Protein AF-A0A7S4W6K1-F1 (afdb_monomer_lite)

Radius of gyration: 39.24 Å; chains: 1; bounding box: 79×43×135 Å

pLDDT: mean 78.5, std 18.46, range [35.44, 96.75]

Secondary structure (DSSP, 8-state):
-EEEETTT--EEE--HHHHHHS-HHHHHHHHHHHHH---GGGEEEEETTS-B--TT--GGGG-TT-EEEEEETGGG-TTS---GGGG---TTTT--S------------S---S---HHHHHHHHHHHHHHHHHHHHHHHHHHHHHHHHHHHHHHHHHHHHHHHHHHHHHHHHHHHHHHHHHHHHHHHHHHHHHHHHHHHHHHHHHSBPPGGG-BTTB-BGGGGS-HHHHHHHHHHHHHHHHS-------------

Organism: NCBI:txid311494

Sequence (256 aa):
MRICHGLAGYTLEVEDRELEWRKPADVVRLHASSQWRVEADDLIVLASGGGTLGPNCSSEAVGHGRDVFFFVRSDLDPKADVPTDRLALDPGGSASAASSSFQPAGAAEEDDDLPRDPAFEAFRANIAEARGRLAEAQPVAALAAQARTRLEVQQLAVQAVLDNLASQRATCSRSLALFFRKYEKVQEKLEQNLSRAETSMAALAAVALRPALQGSERESLADAVPRERILRFTAGVQALGTAPATGCPGAASEPR

Foldseek 3Di:
DWEAAQVLLDIDDDDCVVLVPAPPLVVNLVCCCPPLVAHSVQKFKFALLLDTDDRPDHQCSNDPVVYMYIYGNLCVPPPHDRPVVSSDDDPPPPDPPDPPPPDPDDDDPDDDPDPDDVVVVVVVVVVVVVVVVCVVVVVVVVVVVVVVSSVVSNVSSVSSNVSNVVVVVVVVVVVVVVVVVVVVVVVVVVVVVVVVVVVVLVVQQPAFDDPVPDDPQHGTSNSVDPVVVVVVVVVVVVVVVPDPPPDDPDDDDDDD

Structure (mmCIF, N/CA/C/O backbone):
data_AF-A0A7S4W6K1-F1
#
_entry.id   AF-A0A7S4W6K1-F1
#
loop_
_atom_site.group_PDB
_atom_site.id
_atom_site.type_symbol
_atom_site.label_atom_id
_atom_site.label_alt_id
_atom_site.label_comp_id
_atom_site.label_asym_id
_atom_site.label_entity_id
_atom_site.label_seq_id
_atom_site.pdbx_PDB_ins_code
_atom_site.Cartn_x
_atom_site.Cartn_y
_atom_site.Cartn_z
_atom_site.occupancy
_atom_site.B_iso_or_equiv
_atom_site.auth_seq_id
_atom_site.auth_comp_id
_atom_site.auth_asym_id
_atom_site.auth_atom_id
_atom_site.pdbx_PDB_model_num
ATOM 1 N N . MET A 1 1 ? -7.718 3.546 -17.303 1.00 90.94 1 MET A N 1
ATOM 2 C CA . MET A 1 1 ? -7.055 3.257 -15.992 1.00 90.94 1 MET A CA 1
ATOM 3 C C . MET A 1 1 ? -5.643 2.753 -16.253 1.00 90.94 1 MET A C 1
ATOM 5 O O . MET A 1 1 ? -5.448 2.116 -17.277 1.00 90.94 1 MET A O 1
ATOM 9 N N . ARG A 1 2 ? -4.669 3.001 -15.371 1.00 93.38 2 ARG A N 1
ATOM 10 C CA . ARG A 1 2 ? -3.303 2.473 -15.518 1.00 93.38 2 ARG A CA 1
ATOM 11 C C . ARG A 1 2 ? -3.010 1.454 -14.418 1.00 93.38 2 ARG A C 1
ATOM 13 O O . ARG A 1 2 ? -3.145 1.764 -13.238 1.00 93.38 2 ARG A O 1
ATOM 20 N N . ILE A 1 3 ? -2.643 0.237 -14.809 1.00 94.25 3 ILE A N 1
ATOM 21 C CA . ILE A 1 3 ? -2.211 -0.826 -13.898 1.00 94.25 3 ILE A CA 1
ATOM 22 C C . ILE A 1 3 ? -0.691 -0.774 -13.807 1.00 94.25 3 ILE A C 1
ATOM 24 O O . ILE A 1 3 ? -0.003 -0.831 -14.820 1.00 94.25 3 ILE A O 1
ATOM 28 N N . CYS A 1 4 ? -0.177 -0.686 -12.591 1.00 93.62 4 CYS A N 1
ATOM 29 C CA . CYS A 1 4 ? 1.232 -0.537 -12.284 1.00 93.62 4 CYS A CA 1
ATOM 30 C C . CYS A 1 4 ? 1.700 -1.724 -11.438 1.00 93.62 4 CYS A C 1
ATOM 32 O O . CYS A 1 4 ? 1.155 -1.985 -10.363 1.00 93.62 4 CYS A O 1
ATOM 34 N N . HIS A 1 5 ? 2.752 -2.410 -11.873 1.00 93.25 5 HIS A N 1
ATOM 35 C CA . HIS A 1 5 ? 3.448 -3.373 -11.033 1.00 93.25 5 HIS A CA 1
ATOM 36 C C . HIS A 1 5 ? 4.281 -2.608 -10.000 1.00 93.25 5 HIS A C 1
ATOM 38 O O . HIS A 1 5 ? 5.295 -2.000 -10.338 1.00 93.25 5 HIS A O 1
ATOM 44 N N . GLY A 1 6 ? 3.889 -2.666 -8.727 1.00 90.75 6 GLY A N 1
ATOM 45 C CA . GLY A 1 6 ? 4.455 -1.821 -7.673 1.00 90.75 6 GLY A CA 1
ATOM 46 C C . GLY A 1 6 ? 5.948 -2.043 -7.415 1.00 90.75 6 GLY A C 1
ATOM 47 O O . GLY A 1 6 ? 6.668 -1.086 -7.153 1.00 90.75 6 GLY A O 1
ATOM 48 N N . LEU A 1 7 ? 6.427 -3.288 -7.543 1.00 89.62 7 LEU A N 1
ATOM 49 C CA . LEU A 1 7 ? 7.853 -3.620 -7.405 1.00 89.62 7 LEU A CA 1
ATOM 50 C C . LEU A 1 7 ? 8.658 -3.439 -8.695 1.00 89.62 7 LEU A C 1
ATOM 52 O O . LEU A 1 7 ? 9.741 -2.877 -8.654 1.00 89.62 7 LEU A O 1
ATOM 56 N N . ALA A 1 8 ? 8.161 -3.899 -9.843 1.00 88.19 8 ALA A N 1
ATOM 57 C CA . ALA A 1 8 ? 8.922 -3.876 -11.092 1.00 88.19 8 ALA A CA 1
ATOM 58 C C . ALA A 1 8 ? 8.875 -2.521 -11.827 1.00 88.19 8 ALA A C 1
ATOM 60 O O . ALA A 1 8 ? 9.711 -2.250 -12.688 1.00 88.19 8 ALA A O 1
ATOM 61 N N . GLY A 1 9 ? 7.885 -1.679 -11.514 1.00 89.31 9 GLY A N 1
ATOM 62 C CA . GLY A 1 9 ? 7.657 -0.393 -12.174 1.00 89.31 9 GLY A CA 1
ATOM 63 C C . GLY A 1 9 ? 7.045 -0.500 -13.574 1.00 89.31 9 GLY A C 1
ATOM 64 O O . GLY A 1 9 ? 7.019 0.491 -14.299 1.00 89.31 9 GLY A O 1
ATOM 65 N N . TYR A 1 10 ? 6.570 -1.681 -13.981 1.00 90.31 10 TYR A N 1
ATOM 66 C CA . TYR A 1 10 ? 5.876 -1.858 -15.258 1.00 90.31 10 TYR A CA 1
ATOM 67 C C . TYR A 1 10 ? 4.483 -1.255 -15.236 1.00 90.31 10 TYR A C 1
ATOM 69 O O . TYR A 1 10 ? 3.811 -1.273 -14.206 1.00 90.31 10 TYR A O 1
ATOM 77 N N . THR A 1 11 ? 4.039 -0.782 -16.394 1.00 92.19 11 THR A N 1
ATOM 78 C CA . THR A 1 11 ? 2.721 -0.185 -16.568 1.00 92.19 11 THR A CA 1
ATOM 79 C C . THR A 1 11 ? 1.972 -0.842 -17.712 1.00 92.19 11 THR A C 1
ATOM 81 O O . THR A 1 11 ? 2.554 -1.229 -18.723 1.00 92.19 11 THR A O 1
ATOM 84 N N . LEU A 1 12 ? 0.660 -0.931 -17.544 1.00 92.88 12 LEU A N 1
ATOM 85 C CA . LEU A 1 12 ? -0.289 -1.328 -18.567 1.00 92.88 12 LEU A CA 1
ATOM 86 C C . LEU A 1 12 ? -1.432 -0.320 -18.581 1.00 92.88 12 LEU A C 1
ATOM 88 O O . LEU A 1 12 ? -2.065 -0.064 -17.553 1.00 92.88 12 LEU A O 1
ATOM 92 N N . GLU A 1 13 ? -1.707 0.242 -19.750 1.00 92.44 13 GLU A N 1
ATOM 93 C CA . GLU A 1 13 ? -2.883 1.078 -19.952 1.00 92.44 13 GLU A CA 1
ATOM 94 C C . GLU A 1 13 ? -4.092 0.201 -20.260 1.00 92.44 13 GLU A C 1
ATOM 96 O O . GLU A 1 13 ? -4.056 -0.661 -21.133 1.00 92.44 13 GLU A O 1
ATOM 101 N N . VAL A 1 14 ? -5.164 0.424 -19.508 1.00 90.94 14 VAL A N 1
ATOM 102 C CA . VAL A 1 14 ? -6.439 -0.264 -19.664 1.00 90.94 14 VAL A CA 1
ATOM 103 C C . VAL A 1 14 ? -7.474 0.730 -20.155 1.00 90.94 14 VAL A C 1
ATOM 105 O O . VAL A 1 14 ? -7.690 1.778 -19.528 1.00 90.94 14 VAL A O 1
ATOM 108 N N . GLU A 1 15 ? -8.140 0.370 -21.247 1.00 88.19 15 GLU A N 1
ATOM 109 C CA . GLU A 1 15 ? -9.228 1.150 -21.821 1.00 88.19 15 GLU A CA 1
ATOM 110 C C . GLU A 1 15 ? -10.412 1.262 -20.856 1.00 88.19 15 GLU A C 1
ATOM 112 O O . GLU A 1 15 ? -10.816 0.300 -20.201 1.00 88.19 15 GLU A O 1
ATOM 117 N N . ASP A 1 16 ? -11.032 2.442 -20.814 1.00 84.19 16 ASP A N 1
ATOM 118 C CA . ASP A 1 16 ? -12.163 2.700 -19.918 1.00 84.19 16 ASP A CA 1
ATOM 119 C C . ASP A 1 16 ? -13.383 1.812 -20.228 1.00 84.19 16 ASP A C 1
ATOM 121 O O . ASP A 1 16 ? -14.166 1.516 -19.328 1.00 84.19 16 ASP A O 1
ATOM 125 N N . ARG A 1 17 ? -13.498 1.299 -21.461 1.00 86.31 17 ARG A N 1
ATOM 126 C CA . ARG A 1 17 ? -14.543 0.345 -21.866 1.00 86.31 17 ARG A CA 1
ATOM 127 C C . ARG A 1 17 ? -14.516 -0.941 -21.047 1.00 86.31 17 ARG A C 1
ATOM 129 O O . ARG A 1 17 ? -15.568 -1.497 -20.752 1.00 86.31 17 ARG A O 1
ATOM 136 N N . GLU A 1 18 ? -13.339 -1.420 -20.644 1.00 84.75 18 GLU A N 1
ATOM 137 C CA . GLU A 1 18 ? -13.250 -2.621 -19.804 1.00 84.75 18 GLU A CA 1
ATOM 138 C C . GLU A 1 18 ? -13.846 -2.384 -18.409 1.00 84.75 18 GLU A C 1
ATOM 140 O O . GLU A 1 18 ? -14.397 -3.304 -17.804 1.00 84.75 18 GLU A O 1
ATOM 145 N N . LEU A 1 19 ? -13.791 -1.141 -17.920 1.00 83.38 19 LEU A N 1
ATOM 146 C CA . LEU A 1 19 ? -14.280 -0.734 -16.599 1.00 83.38 19 LEU A CA 1
ATOM 147 C C . LEU A 1 19 ? -15.790 -0.481 -16.560 1.00 83.38 19 LEU A C 1
ATOM 149 O O . LEU A 1 19 ? -16.356 -0.347 -15.476 1.00 83.38 19 LEU A O 1
ATOM 153 N N . GLU A 1 20 ? -16.446 -0.405 -17.718 1.00 84.81 20 GLU A N 1
ATOM 154 C CA . GLU A 1 20 ? -17.907 -0.300 -17.809 1.00 84.81 20 GLU A CA 1
ATOM 155 C C . GLU A 1 20 ? -18.587 -1.625 -17.441 1.00 84.81 20 GLU A C 1
ATOM 157 O O . GLU A 1 20 ? -19.668 -1.632 -16.853 1.00 84.81 20 GLU A O 1
ATOM 162 N N . TRP A 1 21 ? -17.938 -2.753 -17.751 1.00 84.69 21 TRP A N 1
ATOM 163 C CA . TRP A 1 21 ? -18.518 -4.096 -17.621 1.00 84.69 21 TRP A CA 1
ATOM 164 C C . TRP A 1 21 ? -17.806 -4.971 -16.584 1.00 84.69 21 TRP A C 1
ATOM 166 O O . TRP A 1 21 ? -18.283 -6.064 -16.271 1.00 84.69 21 TRP A O 1
ATOM 176 N N . ARG A 1 22 ? -16.667 -4.521 -16.042 1.00 87.38 22 ARG A N 1
ATOM 177 C CA . ARG A 1 22 ? -15.886 -5.236 -15.022 1.00 87.38 22 ARG A CA 1
ATOM 178 C C . ARG A 1 22 ? -15.432 -4.296 -13.915 1.00 87.38 22 ARG A C 1
ATOM 180 O O . ARG A 1 22 ? -15.157 -3.123 -14.142 1.00 87.38 22 ARG A O 1
ATOM 187 N N . LYS A 1 23 ? -15.303 -4.834 -12.701 1.00 90.06 23 LYS A N 1
ATOM 188 C CA . LYS A 1 23 ? -14.777 -4.069 -11.567 1.00 90.06 23 LYS A CA 1
ATOM 189 C C . LYS A 1 23 ? -13.260 -3.881 -11.701 1.00 90.06 23 LYS A C 1
ATOM 191 O O . LYS A 1 23 ? -12.585 -4.797 -12.177 1.00 90.06 23 LYS A O 1
ATOM 196 N N . PRO A 1 24 ? -12.693 -2.770 -11.195 1.00 89.25 24 PRO A N 1
ATOM 197 C CA . PRO A 1 24 ? -11.256 -2.504 -11.283 1.00 89.25 24 PRO A CA 1
ATOM 198 C C . PRO A 1 24 ? -10.376 -3.635 -10.734 1.00 89.25 24 PRO A C 1
ATOM 200 O O . PRO A 1 24 ? -9.391 -4.010 -11.362 1.00 89.25 24 PRO A O 1
ATOM 203 N N . ALA A 1 25 ? -10.746 -4.223 -9.590 1.00 90.38 25 ALA A N 1
ATOM 204 C CA . ALA A 1 25 ? -9.981 -5.315 -8.984 1.00 90.38 25 ALA A CA 1
ATOM 205 C C . ALA A 1 25 ? -9.943 -6.578 -9.867 1.00 90.38 25 ALA A C 1
ATOM 207 O O . ALA A 1 25 ? -8.910 -7.242 -9.945 1.00 90.38 25 ALA A O 1
ATOM 208 N N . ASP A 1 26 ? -11.037 -6.892 -10.563 1.00 90.75 26 ASP A N 1
ATOM 209 C CA . ASP A 1 26 ? -11.116 -8.064 -11.443 1.00 90.75 26 ASP A CA 1
ATOM 210 C C . ASP A 1 26 ? -10.301 -7.854 -12.721 1.00 90.75 26 ASP A C 1
ATOM 212 O O . ASP A 1 26 ? -9.631 -8.769 -13.196 1.00 90.75 26 ASP A O 1
ATOM 216 N N . VAL A 1 27 ? -10.314 -6.628 -13.247 1.00 91.94 27 VAL A N 1
ATOM 217 C CA . VAL A 1 27 ? -9.491 -6.221 -14.391 1.00 91.94 27 VAL A CA 1
ATOM 218 C C . VAL A 1 27 ? -8.005 -6.325 -14.047 1.00 91.94 27 VAL A C 1
ATOM 220 O O . VAL A 1 27 ? -7.235 -6.900 -14.812 1.00 91.94 27 VAL A O 1
ATOM 223 N N . VAL A 1 28 ? -7.604 -5.862 -12.860 1.00 92.31 28 VAL A N 1
ATOM 224 C CA . VAL A 1 28 ? -6.216 -5.985 -12.385 1.00 92.31 28 VAL A CA 1
ATOM 225 C C . VAL A 1 28 ? -5.800 -7.447 -12.258 1.00 92.31 28 VAL A C 1
ATOM 227 O O . VAL A 1 28 ? -4.734 -7.812 -12.738 1.00 92.31 28 VAL A O 1
ATOM 230 N N . ARG A 1 29 ? -6.645 -8.308 -11.679 1.00 91.75 29 ARG A N 1
ATOM 231 C CA . ARG A 1 29 ? -6.368 -9.751 -11.563 1.00 91.75 29 ARG A CA 1
ATOM 232 C C . ARG A 1 29 ? -6.251 -10.437 -12.924 1.00 91.75 29 ARG A C 1
ATOM 234 O O . ARG A 1 29 ? -5.367 -11.271 -13.115 1.00 91.75 29 ARG A O 1
ATOM 241 N N . LEU A 1 30 ? -7.118 -10.089 -13.874 1.00 91.50 30 LEU A N 1
ATOM 242 C CA . LEU A 1 30 ? -7.072 -10.628 -15.233 1.00 91.50 30 LEU A CA 1
ATOM 243 C C . LEU A 1 30 ? -5.758 -10.265 -15.931 1.00 91.50 30 LEU A C 1
ATOM 245 O O . LEU A 1 30 ? -5.075 -11.137 -16.468 1.00 91.50 30 LEU A O 1
ATOM 249 N N . HIS A 1 31 ? -5.387 -8.986 -15.915 1.00 91.00 31 HIS A N 1
ATOM 250 C CA . HIS A 1 31 ? -4.156 -8.531 -16.560 1.00 91.00 31 HIS A CA 1
ATOM 251 C C . HIS A 1 31 ? -2.916 -9.045 -15.824 1.00 91.00 31 HIS A C 1
ATOM 253 O O . HIS A 1 31 ? -1.957 -9.460 -16.466 1.00 91.00 31 HIS A O 1
ATOM 259 N N . ALA A 1 32 ? -2.963 -9.150 -14.494 1.00 89.44 32 ALA A N 1
ATOM 260 C CA . ALA A 1 32 ? -1.850 -9.690 -13.723 1.00 89.44 32 ALA A CA 1
ATOM 261 C C . ALA A 1 32 ? -1.593 -11.180 -13.941 1.00 89.44 32 ALA A C 1
ATOM 263 O O . ALA A 1 32 ? -0.441 -11.599 -14.074 1.00 89.44 32 ALA A O 1
ATOM 264 N N . SER A 1 33 ? -2.654 -11.970 -14.053 1.00 89.38 33 SER A N 1
ATOM 265 C CA . SER A 1 33 ? -2.537 -13.389 -14.386 1.00 89.38 33 SER A CA 1
ATOM 266 C C . SER A 1 33 ? -2.121 -13.618 -15.841 1.00 89.38 33 SER A C 1
ATOM 268 O O . SER A 1 33 ? -1.289 -14.482 -16.106 1.00 89.38 33 SER A O 1
ATOM 270 N N . SER A 1 34 ? -2.640 -12.832 -16.789 1.00 88.06 34 SER A N 1
ATOM 271 C CA . SER A 1 34 ? -2.333 -13.010 -18.216 1.00 88.06 34 SER A CA 1
ATOM 272 C C . SER A 1 34 ? -0.947 -12.497 -18.618 1.00 88.06 34 SER A C 1
ATOM 274 O O . SER A 1 34 ? -0.244 -13.190 -19.352 1.00 88.06 34 SER A O 1
ATOM 276 N N . GLN A 1 35 ? -0.535 -11.321 -18.136 1.00 86.31 35 GLN A N 1
ATOM 277 C CA . GLN A 1 35 ? 0.731 -10.693 -18.531 1.00 86.31 35 GLN A CA 1
ATOM 278 C C . GLN A 1 35 ? 1.901 -11.090 -17.634 1.00 86.31 35 GLN A C 1
ATOM 280 O O . GLN A 1 35 ? 2.980 -11.394 -18.137 1.00 86.31 35 GLN A O 1
ATOM 285 N N . TRP A 1 36 ? 1.692 -11.125 -16.315 1.00 84.56 36 TRP A N 1
ATOM 286 C CA . TRP A 1 36 ? 2.762 -11.378 -15.339 1.00 84.56 36 TRP A CA 1
ATOM 287 C C . TRP A 1 36 ? 2.708 -12.779 -14.715 1.00 84.56 36 TRP A C 1
ATOM 289 O O . TRP A 1 36 ? 3.573 -13.118 -13.910 1.00 84.56 36 TRP A O 1
ATOM 299 N N . ARG A 1 37 ? 1.736 -13.621 -15.107 1.00 86.75 37 ARG A N 1
ATOM 300 C CA . ARG A 1 37 ? 1.561 -15.002 -14.608 1.00 86.75 37 ARG A CA 1
ATOM 301 C C . ARG A 1 37 ? 1.481 -15.077 -13.079 1.00 86.75 37 ARG A C 1
ATOM 303 O O . ARG A 1 37 ? 2.009 -16.007 -12.470 1.00 86.75 37 ARG A O 1
ATOM 310 N N . VAL A 1 38 ? 0.837 -14.082 -12.469 1.00 86.00 38 VAL A N 1
ATOM 311 C CA . VAL A 1 38 ? 0.639 -14.004 -11.017 1.00 86.00 38 VAL A CA 1
ATOM 312 C C . VAL A 1 38 ? -0.697 -14.634 -10.628 1.00 86.00 38 VAL A C 1
ATOM 314 O O . VAL A 1 38 ? -1.711 -14.435 -11.301 1.00 86.00 38 VAL A O 1
ATOM 317 N N . GLU A 1 39 ? -0.709 -15.382 -9.527 1.00 87.75 39 GLU A N 1
ATOM 318 C CA . GLU A 1 39 ? -1.930 -15.956 -8.963 1.00 87.75 39 GLU A CA 1
ATOM 319 C C . GLU A 1 39 ? -2.821 -14.872 -8.340 1.00 87.75 39 GLU A C 1
ATOM 321 O O . GLU A 1 39 ? -2.349 -13.968 -7.654 1.00 87.75 39 GLU A O 1
ATOM 326 N N . ALA A 1 40 ? -4.137 -14.959 -8.552 1.00 84.06 40 ALA A N 1
ATOM 327 C CA . ALA A 1 40 ? -5.069 -13.904 -8.147 1.00 84.06 40 ALA A CA 1
ATOM 328 C C . ALA A 1 40 ? -5.142 -13.681 -6.621 1.00 84.06 40 ALA A C 1
ATOM 330 O O . ALA A 1 40 ? -5.400 -12.556 -6.182 1.00 84.06 40 ALA A O 1
ATOM 331 N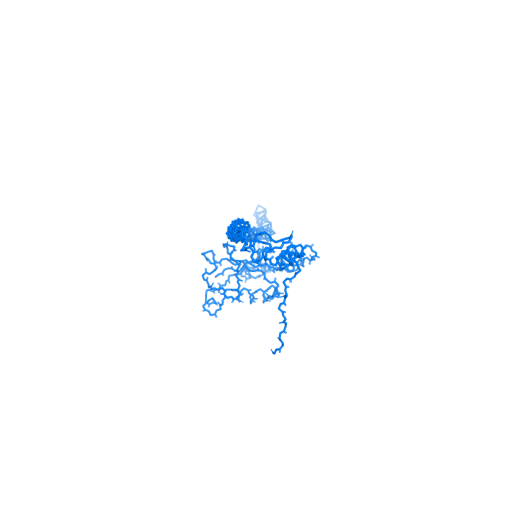 N . ASP A 1 41 ? -4.914 -14.732 -5.829 1.00 86.31 41 ASP A N 1
ATOM 332 C CA . ASP A 1 41 ? -4.984 -14.702 -4.359 1.00 86.31 41 ASP A CA 1
ATOM 333 C C . ASP A 1 41 ? -3.720 -14.129 -3.705 1.00 86.31 41 ASP A C 1
ATOM 335 O O . ASP A 1 41 ? -3.737 -13.704 -2.541 1.00 86.31 41 ASP A O 1
ATOM 339 N N . ASP A 1 42 ? -2.637 -14.062 -4.476 1.00 89.31 42 ASP A N 1
ATOM 340 C CA . ASP A 1 42 ? -1.345 -13.543 -4.048 1.00 89.31 42 ASP A CA 1
ATOM 341 C C . ASP A 1 42 ? -1.206 -12.034 -4.311 1.00 89.31 42 ASP A C 1
ATOM 343 O O . ASP A 1 42 ? -0.169 -11.431 -4.060 1.00 89.31 42 ASP A O 1
ATOM 347 N N . LEU A 1 43 ? -2.264 -11.378 -4.797 1.00 92.19 43 LEU A N 1
ATOM 348 C CA . LEU A 1 43 ? -2.237 -9.962 -5.152 1.00 92.19 43 LEU A CA 1
ATOM 349 C C . LEU A 1 43 ? -2.692 -9.059 -4.002 1.00 92.19 43 LEU A C 1
ATOM 351 O O . LEU A 1 43 ? -3.759 -9.226 -3.407 1.00 92.19 43 LEU A O 1
ATOM 355 N N . ILE A 1 44 ? -1.908 -8.016 -3.756 1.00 93.00 44 ILE A N 1
ATOM 356 C CA . ILE A 1 44 ? -2.288 -6.840 -2.976 1.00 93.00 44 ILE A CA 1
ATOM 357 C C . ILE A 1 44 ? -2.507 -5.705 -3.965 1.00 93.00 44 ILE A C 1
ATOM 359 O O . ILE A 1 44 ? -1.599 -5.371 -4.718 1.00 93.00 44 ILE A O 1
ATOM 363 N N . VAL A 1 45 ? -3.694 -5.101 -3.963 1.00 94.81 45 VAL A N 1
ATOM 364 C CA . VAL A 1 45 ? -4.059 -4.055 -4.927 1.00 94.81 45 VAL A CA 1
ATOM 365 C C . VAL A 1 45 ? -4.398 -2.760 -4.196 1.00 94.81 45 VAL A C 1
ATOM 367 O O . VAL A 1 45 ? -5.283 -2.735 -3.336 1.00 94.81 45 VAL A O 1
ATOM 370 N N . LEU A 1 46 ? -3.701 -1.683 -4.552 1.00 94.50 46 LEU A N 1
ATOM 371 C CA . LEU A 1 46 ? -3.839 -0.349 -3.980 1.00 94.50 46 LEU A CA 1
ATOM 372 C C . LEU A 1 46 ? -4.183 0.672 -5.070 1.00 94.50 46 LEU A C 1
ATOM 374 O O . LEU A 1 46 ? -3.583 0.680 -6.139 1.00 94.50 46 LEU A O 1
ATOM 378 N N . ALA A 1 47 ? -5.126 1.563 -4.790 1.00 94.25 47 ALA A N 1
ATOM 379 C CA . ALA A 1 47 ? -5.353 2.767 -5.581 1.00 94.25 47 ALA A CA 1
ATOM 380 C C . ALA A 1 47 ? -4.302 3.838 -5.250 1.00 94.25 47 ALA A C 1
ATOM 382 O O . ALA A 1 47 ? -3.678 3.797 -4.188 1.00 94.25 47 ALA A O 1
ATOM 383 N N . SER A 1 48 ? -4.162 4.845 -6.114 1.00 90.56 48 SER A N 1
ATOM 384 C CA . SER A 1 48 ? -3.190 5.934 -5.946 1.00 90.56 48 SER A CA 1
ATOM 385 C C . SER A 1 48 ? -3.287 6.689 -4.617 1.00 90.56 48 SER A C 1
ATOM 387 O O . SER A 1 48 ? -2.281 7.181 -4.131 1.00 90.56 48 SER A O 1
ATOM 389 N N . GLY A 1 49 ? -4.477 6.769 -4.014 1.00 88.12 49 GLY A N 1
ATOM 390 C CA . GLY A 1 49 ? -4.685 7.376 -2.690 1.00 88.12 49 GLY A CA 1
ATOM 391 C C . GLY A 1 49 ? -4.467 6.420 -1.512 1.00 88.12 49 GLY A C 1
ATOM 392 O O . GLY A 1 49 ? -4.974 6.672 -0.421 1.00 88.12 49 GLY A O 1
ATOM 393 N N . GLY A 1 50 ? -3.837 5.267 -1.742 1.00 89.25 50 GLY A N 1
ATOM 394 C CA . GLY A 1 50 ? -3.623 4.238 -0.727 1.00 89.25 50 GLY A CA 1
ATOM 395 C C . GLY A 1 50 ? -4.882 3.470 -0.326 1.00 89.25 50 GLY A C 1
ATOM 396 O O . GLY A 1 50 ? -4.892 2.783 0.690 1.00 89.25 50 GLY A O 1
ATOM 397 N N . GLY A 1 51 ? -5.971 3.550 -1.091 1.00 90.44 51 GLY A N 1
ATOM 398 C CA . GLY A 1 51 ? -7.158 2.727 -0.854 1.00 90.44 51 GLY A CA 1
ATOM 399 C C . GLY A 1 51 ? -6.921 1.276 -1.274 1.00 90.44 51 GLY A C 1
ATOM 400 O O . GLY A 1 51 ? -6.474 1.033 -2.390 1.00 90.44 51 GLY A O 1
ATOM 401 N N . THR A 1 52 ? -7.234 0.296 -0.424 1.00 91.94 52 THR A N 1
ATOM 402 C CA . THR A 1 52 ? -7.180 -1.120 -0.825 1.00 91.94 52 THR A CA 1
ATOM 403 C C . THR A 1 52 ? -8.370 -1.459 -1.723 1.00 91.94 52 THR A C 1
ATOM 405 O O . THR A 1 52 ? -9.523 -1.261 -1.336 1.00 91.94 52 THR A O 1
ATOM 408 N N . LEU A 1 53 ? -8.103 -2.000 -2.913 1.00 89.19 53 LEU A N 1
ATOM 409 C CA . LEU A 1 53 ? -9.141 -2.403 -3.860 1.00 89.19 53 LEU A CA 1
ATOM 410 C C . LEU A 1 53 ? -9.527 -3.868 -3.631 1.00 89.19 53 LEU A C 1
ATOM 412 O O . LEU A 1 53 ? -8.814 -4.790 -4.017 1.00 89.19 53 LEU A O 1
ATOM 416 N N . GLY A 1 54 ? -10.670 -4.076 -2.978 1.00 86.06 54 GLY A N 1
ATOM 417 C CA . GLY A 1 54 ? -11.266 -5.400 -2.794 1.00 86.06 54 GLY A CA 1
ATOM 418 C C . GLY A 1 54 ? -12.152 -5.841 -3.971 1.00 86.06 54 GLY A C 1
ATOM 419 O O . GLY A 1 54 ? -12.451 -5.043 -4.855 1.00 86.06 54 GLY A O 1
ATOM 420 N N . PRO A 1 55 ? -12.683 -7.077 -3.949 1.00 80.94 55 PRO A N 1
ATOM 421 C CA . PRO A 1 55 ? -13.530 -7.634 -5.020 1.00 80.94 55 PRO A CA 1
ATOM 422 C C . PRO A 1 55 ? -14.868 -6.894 -5.227 1.00 80.94 55 PRO A C 1
ATOM 424 O O . PRO A 1 55 ? -15.599 -7.146 -6.183 1.00 80.94 55 PRO A O 1
ATOM 427 N N . ASN A 1 56 ? -15.214 -5.976 -4.323 1.00 82.56 56 ASN A N 1
ATOM 428 C CA . ASN A 1 56 ? -16.446 -5.192 -4.361 1.00 82.56 56 ASN A CA 1
ATOM 429 C C . ASN A 1 56 ? -16.204 -3.685 -4.507 1.00 82.56 56 ASN A C 1
ATOM 431 O O . ASN A 1 56 ? -17.112 -2.904 -4.240 1.00 82.56 56 ASN A O 1
ATOM 435 N N . CYS A 1 57 ? -15.004 -3.262 -4.916 1.00 82.62 57 CYS A N 1
ATOM 436 C CA . CYS A 1 57 ? -14.744 -1.850 -5.170 1.00 82.62 57 CYS A CA 1
ATOM 437 C C . CYS A 1 57 ? -15.487 -1.358 -6.425 1.00 82.62 57 CYS A C 1
ATOM 439 O O . CYS A 1 57 ? -15.555 -2.051 -7.443 1.00 82.62 57 CYS A O 1
ATOM 441 N N . SER A 1 58 ? -16.059 -0.157 -6.340 1.00 82.50 58 SER A N 1
ATOM 442 C CA . SER A 1 58 ? -16.589 0.563 -7.499 1.00 82.50 58 SER A CA 1
ATOM 443 C C . SER A 1 58 ? -15.454 1.252 -8.260 1.00 82.50 58 SER A C 1
ATOM 445 O O . SER A 1 58 ? -14.369 1.474 -7.719 1.00 82.50 58 SER A O 1
ATOM 447 N N . SER A 1 59 ? -15.710 1.649 -9.505 1.00 79.69 59 SER A N 1
ATOM 448 C CA . SER A 1 59 ? -14.743 2.390 -10.329 1.00 79.69 59 SER A CA 1
ATOM 449 C C . SER A 1 59 ? -14.344 3.745 -9.726 1.00 79.69 59 SER A C 1
ATOM 451 O O . SER A 1 59 ? -13.246 4.231 -9.975 1.00 79.69 59 SER A O 1
ATOM 453 N N . GLU A 1 60 ? -15.183 4.325 -8.864 1.00 80.88 60 GLU A N 1
ATOM 454 C CA . GLU A 1 60 ? -14.872 5.552 -8.118 1.00 80.88 60 GLU A CA 1
ATOM 455 C C . GLU A 1 60 ? -13.762 5.348 -7.074 1.00 80.88 60 GLU A C 1
ATOM 457 O O . GLU A 1 60 ? -13.012 6.278 -6.780 1.00 80.88 60 GLU A O 1
ATOM 462 N N . ALA A 1 61 ? -13.598 4.124 -6.554 1.00 80.69 61 ALA A N 1
ATOM 463 C CA . ALA A 1 61 ? -12.586 3.805 -5.545 1.00 80.69 61 ALA A CA 1
ATOM 464 C C . ALA A 1 61 ? -11.144 3.909 -6.073 1.00 80.69 61 ALA A C 1
ATOM 466 O O . ALA A 1 61 ? -10.203 3.966 -5.284 1.00 80.69 61 ALA A O 1
ATOM 467 N N . VAL A 1 62 ? -10.964 3.946 -7.397 1.00 81.31 62 VAL A N 1
ATOM 468 C CA . VAL A 1 62 ? -9.658 4.134 -8.044 1.00 81.31 62 VAL A CA 1
ATOM 469 C C . VAL A 1 62 ? -9.160 5.584 -7.891 1.00 81.31 62 VAL A C 1
ATOM 471 O O . VAL A 1 62 ? -7.962 5.847 -7.959 1.00 81.31 62 VAL A O 1
ATOM 474 N N . GLY A 1 63 ? -10.063 6.530 -7.613 1.00 78.69 63 GLY A N 1
ATOM 475 C CA . GLY A 1 63 ? -9.729 7.939 -7.425 1.00 78.69 63 GLY A CA 1
ATOM 476 C C . GLY A 1 63 ? -9.337 8.666 -8.718 1.00 78.69 63 GLY A C 1
ATOM 477 O O . GLY A 1 63 ? -9.324 8.105 -9.814 1.00 78.69 63 GLY A O 1
ATOM 478 N N . HIS A 1 64 ? -9.019 9.957 -8.589 1.00 74.62 64 HIS A N 1
ATOM 479 C CA . HIS A 1 64 ? -8.732 10.837 -9.729 1.00 74.62 64 HIS A CA 1
ATOM 480 C C . HIS A 1 64 ? -7.445 10.484 -10.482 1.00 74.62 64 HIS A C 1
ATOM 482 O O . HIS A 1 64 ? -7.367 10.733 -11.681 1.00 74.62 64 HIS A O 1
ATOM 488 N N . GLY A 1 65 ? -6.463 9.884 -9.799 1.00 74.19 65 GLY A N 1
ATOM 489 C CA . GLY A 1 65 ? -5.201 9.474 -10.416 1.00 74.19 65 GLY A CA 1
ATOM 490 C C . GLY A 1 65 ? -5.352 8.302 -11.383 1.00 74.19 65 GLY A C 1
ATOM 491 O O . GLY A 1 65 ? -4.509 8.133 -12.252 1.00 74.19 65 GLY A O 1
ATOM 492 N N . ARG A 1 66 ? -6.425 7.503 -11.257 1.00 87.12 66 ARG A N 1
ATOM 493 C CA . ARG A 1 66 ? -6.696 6.305 -12.075 1.00 87.12 66 ARG A CA 1
ATOM 494 C C . ARG A 1 66 ? -5.538 5.295 -12.156 1.00 87.12 66 ARG A C 1
ATOM 496 O O . ARG A 1 66 ? -5.579 4.399 -13.004 1.00 87.12 66 ARG A O 1
ATOM 503 N N . ASP A 1 67 ? -4.563 5.418 -11.261 1.00 93.19 67 ASP A N 1
ATOM 504 C CA . ASP A 1 67 ? -3.436 4.512 -11.106 1.00 93.19 67 ASP A CA 1
ATOM 505 C C . ASP A 1 67 ? -3.776 3.453 -10.067 1.00 93.19 67 ASP A C 1
ATOM 507 O O . ASP A 1 67 ? -4.219 3.756 -8.952 1.00 93.19 67 ASP A O 1
ATOM 511 N N . VAL A 1 68 ? -3.539 2.204 -10.443 1.00 94.62 68 VAL A N 1
ATOM 512 C CA . VAL A 1 68 ? -3.695 1.047 -9.575 1.00 94.62 68 VAL A CA 1
ATOM 513 C C . VAL A 1 68 ? -2.369 0.330 -9.478 1.00 94.62 68 VAL A C 1
ATOM 515 O O . VAL A 1 68 ? -1.838 -0.140 -10.476 1.00 94.62 68 VAL A O 1
ATOM 518 N N . PHE A 1 69 ? -1.858 0.203 -8.264 1.00 95.00 69 PHE A N 1
ATOM 519 C CA . PHE A 1 69 ? -0.627 -0.505 -7.965 1.00 95.00 69 PHE A CA 1
ATOM 520 C C . PHE A 1 69 ? -0.962 -1.898 -7.462 1.00 95.00 69 PHE A C 1
ATOM 522 O O . PHE A 1 69 ? -1.734 -2.042 -6.513 1.00 95.00 69 PHE A O 1
ATOM 529 N N . PHE A 1 70 ? -0.375 -2.924 -8.069 1.00 94.88 70 PHE A N 1
ATOM 530 C CA . PHE A 1 70 ? -0.433 -4.272 -7.523 1.00 94.88 70 PHE A CA 1
ATOM 531 C C . PHE A 1 70 ? 0.939 -4.726 -7.030 1.00 94.88 70 PHE A C 1
ATOM 533 O O . PHE A 1 70 ? 1.979 -4.383 -7.596 1.00 94.88 70 PHE A O 1
ATOM 540 N N . PHE A 1 71 ? 0.924 -5.515 -5.967 1.00 94.00 71 PHE A N 1
ATOM 541 C CA . PHE A 1 71 ? 2.091 -6.147 -5.375 1.00 94.00 71 PHE A CA 1
ATOM 542 C C . PHE A 1 71 ? 1.794 -7.628 -5.221 1.00 94.00 71 PHE A C 1
ATOM 544 O O . PHE A 1 71 ? 0.685 -8.006 -4.841 1.00 94.00 71 PHE A O 1
ATOM 551 N N . VAL A 1 72 ? 2.787 -8.453 -5.514 1.00 91.62 72 VAL A N 1
ATOM 552 C CA . VAL A 1 72 ? 2.718 -9.893 -5.303 1.00 91.62 72 VAL A CA 1
ATOM 553 C C . VAL A 1 72 ? 3.155 -10.158 -3.867 1.00 91.62 72 VAL A C 1
ATOM 555 O O . VAL A 1 72 ? 4.222 -9.706 -3.455 1.00 91.62 72 VAL A O 1
ATOM 558 N N . ARG A 1 73 ? 2.319 -10.814 -3.067 1.00 90.06 73 ARG A N 1
ATOM 559 C CA . ARG A 1 73 ? 2.586 -11.028 -1.644 1.00 90.06 73 ARG A CA 1
ATOM 560 C C . ARG A 1 73 ? 3.741 -12.009 -1.451 1.00 90.06 73 ARG A C 1
ATOM 562 O O . ARG A 1 73 ? 4.522 -11.772 -0.533 1.00 90.06 73 ARG A O 1
ATOM 569 N N . SER A 1 74 ? 3.921 -13.004 -2.326 1.00 87.75 74 SER A N 1
ATOM 570 C CA . SER A 1 74 ? 5.122 -13.852 -2.315 1.00 87.75 74 SER A CA 1
ATOM 571 C C . SER A 1 74 ? 6.414 -13.047 -2.443 1.00 87.75 74 SER A C 1
ATOM 573 O O . SER A 1 74 ? 7.383 -13.329 -1.748 1.00 87.75 74 SER A O 1
ATOM 575 N N . ASP A 1 75 ? 6.419 -12.010 -3.284 1.00 84.75 75 ASP A N 1
ATOM 576 C CA . ASP A 1 75 ? 7.615 -11.207 -3.574 1.00 84.75 75 ASP A CA 1
ATOM 577 C C . ASP A 1 75 ? 7.949 -10.219 -2.442 1.00 84.75 75 ASP A C 1
ATOM 579 O O . ASP A 1 75 ? 9.026 -9.625 -2.420 1.00 84.75 75 ASP A O 1
ATOM 583 N N . LEU A 1 76 ? 7.020 -10.025 -1.502 1.00 84.19 76 LEU A N 1
ATOM 584 C CA . LEU A 1 76 ? 7.220 -9.223 -0.297 1.00 84.19 76 LEU A CA 1
ATOM 585 C C . LEU A 1 76 ? 7.703 -10.062 0.895 1.00 84.19 76 LEU A C 1
ATOM 587 O O . LEU A 1 76 ? 8.040 -9.484 1.931 1.00 84.19 76 LEU A O 1
ATOM 591 N N . ASP A 1 77 ? 7.717 -11.396 0.789 1.00 83.38 77 ASP A N 1
ATOM 592 C CA . ASP A 1 77 ? 8.232 -12.250 1.855 1.00 83.38 77 ASP A CA 1
ATOM 593 C C . ASP A 1 77 ? 9.768 -12.143 1.896 1.00 83.38 77 ASP A C 1
ATOM 595 O O . ASP A 1 77 ? 10.436 -12.509 0.928 1.00 83.38 77 ASP A O 1
ATOM 599 N N . PRO A 1 78 ? 10.370 -11.686 3.011 1.00 72.06 78 PRO A N 1
ATOM 600 C CA . PRO A 1 78 ? 11.824 -11.575 3.135 1.00 72.06 78 PRO A CA 1
ATOM 601 C C . PRO A 1 78 ? 12.565 -12.918 3.024 1.00 72.06 78 PRO A C 1
ATOM 603 O O . PRO A 1 78 ? 13.792 -12.921 2.952 1.00 72.06 78 PRO A O 1
ATOM 606 N N . LYS A 1 79 ? 11.854 -14.053 3.071 1.00 73.12 79 LYS A N 1
ATOM 607 C CA . LYS A 1 79 ? 12.421 -15.400 2.917 1.00 73.12 79 LYS A CA 1
ATOM 608 C C . LYS A 1 79 ? 12.279 -15.972 1.506 1.00 73.12 79 LYS A C 1
ATOM 610 O O . LYS A 1 79 ? 12.788 -17.066 1.269 1.00 73.12 79 LYS A O 1
ATOM 615 N N . ALA A 1 80 ? 11.569 -15.293 0.610 1.00 66.88 80 ALA A N 1
ATOM 616 C CA . ALA A 1 80 ? 11.384 -15.753 -0.755 1.00 66.88 80 ALA A CA 1
ATOM 617 C C . ALA A 1 80 ? 12.533 -15.270 -1.649 1.00 66.88 80 ALA A C 1
ATOM 619 O O . ALA A 1 80 ? 12.880 -14.088 -1.657 1.00 66.88 80 ALA A O 1
ATOM 620 N N . ASP A 1 81 ? 13.096 -16.183 -2.442 1.00 57.72 81 ASP A N 1
ATOM 621 C CA . ASP A 1 81 ? 13.954 -15.812 -3.564 1.00 57.72 81 ASP A CA 1
ATOM 622 C C . ASP A 1 81 ? 13.066 -15.181 -4.643 1.00 57.72 81 ASP A C 1
ATOM 624 O O . ASP A 1 81 ? 12.290 -15.874 -5.304 1.00 57.72 81 ASP A O 1
ATOM 628 N N . VAL A 1 82 ? 13.137 -13.855 -4.796 1.00 57.69 82 VAL A N 1
ATOM 629 C CA . VAL A 1 82 ? 12.361 -13.123 -5.808 1.00 57.69 82 VAL A CA 1
ATOM 630 C C . VAL A 1 82 ? 12.845 -13.551 -7.198 1.00 57.69 82 VAL A C 1
ATOM 632 O O . VAL A 1 82 ? 14.000 -13.279 -7.540 1.00 57.69 82 VAL A O 1
ATOM 635 N N . PRO A 1 83 ? 12.006 -14.194 -8.032 1.00 57.38 83 PRO A N 1
ATOM 636 C CA . PRO A 1 83 ? 12.429 -14.635 -9.353 1.00 57.38 83 PRO A CA 1
ATOM 637 C C . PRO A 1 83 ? 12.685 -13.417 -10.247 1.00 57.38 83 PRO A C 1
ATOM 639 O O . PRO A 1 83 ? 11.753 -12.722 -10.656 1.00 57.38 83 PRO A O 1
ATOM 642 N N . THR A 1 84 ? 13.948 -13.168 -10.590 1.00 56.25 84 THR A N 1
ATOM 643 C CA . THR A 1 84 ? 14.372 -12.060 -11.464 1.00 56.25 84 THR A CA 1
ATOM 644 C C . THR A 1 84 ? 13.719 -12.112 -12.848 1.00 56.25 84 THR A C 1
ATOM 646 O O . THR A 1 84 ? 13.503 -11.065 -13.456 1.00 56.25 84 THR A O 1
ATOM 649 N N . ASP A 1 85 ? 13.317 -13.300 -13.308 1.00 57.19 85 ASP A N 1
ATOM 650 C CA . ASP A 1 85 ? 12.613 -13.504 -14.580 1.00 57.19 85 ASP A CA 1
ATOM 651 C C . ASP A 1 85 ? 11.227 -12.838 -14.619 1.00 57.19 85 ASP A C 1
ATOM 653 O O . ASP A 1 85 ? 10.777 -12.413 -15.680 1.00 57.19 85 ASP A O 1
ATOM 657 N N . ARG A 1 86 ? 10.548 -12.669 -13.473 1.00 54.66 86 ARG A N 1
ATOM 658 C CA . ARG A 1 86 ? 9.248 -11.965 -13.407 1.00 54.66 86 ARG A CA 1
ATOM 659 C C . ARG A 1 86 ? 9.390 -10.444 -13.523 1.00 54.66 86 ARG A C 1
ATOM 661 O O . ARG A 1 86 ? 8.427 -9.749 -13.840 1.00 54.66 86 ARG A O 1
ATOM 668 N N . LEU A 1 87 ? 10.598 -9.926 -13.294 1.00 54.03 87 LEU A N 1
ATOM 669 C CA . LEU A 1 87 ? 10.934 -8.505 -13.374 1.00 54.03 87 LEU A CA 1
ATOM 670 C C . LEU A 1 87 ? 11.446 -8.098 -14.762 1.00 54.03 87 LEU A C 1
ATOM 672 O O . LEU A 1 87 ? 11.737 -6.918 -14.970 1.00 54.03 87 LEU A O 1
ATOM 676 N N . ALA A 1 88 ? 11.537 -9.024 -15.718 1.00 50.62 88 ALA A N 1
ATOM 677 C CA . ALA A 1 88 ? 11.951 -8.775 -17.093 1.00 50.62 88 ALA A CA 1
ATOM 678 C C . ALA A 1 88 ? 10.763 -8.976 -18.050 1.00 50.62 88 ALA A C 1
ATOM 680 O O . ALA A 1 88 ? 10.505 -10.075 -18.525 1.00 50.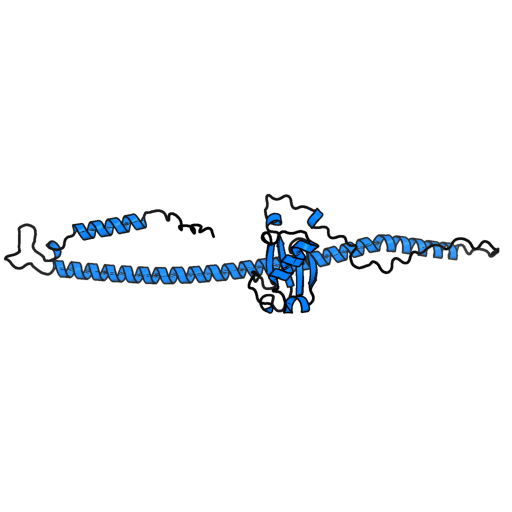62 88 ALA A O 1
ATOM 681 N N . LEU A 1 89 ? 10.024 -7.905 -18.347 1.00 53.09 89 LEU A N 1
ATOM 682 C CA . LEU A 1 89 ? 9.243 -7.852 -19.579 1.00 53.09 89 LEU A CA 1
ATOM 683 C C . LEU A 1 89 ? 10.186 -7.452 -20.708 1.00 53.09 89 LEU A C 1
ATOM 685 O O . LEU A 1 89 ? 10.919 -6.461 -20.588 1.00 53.09 89 LEU A O 1
ATOM 689 N N . ASP A 1 90 ? 10.147 -8.225 -21.790 1.00 46.88 90 ASP A N 1
ATOM 690 C CA . ASP A 1 90 ? 10.917 -7.960 -22.995 1.00 46.88 90 ASP A CA 1
ATOM 691 C C . ASP A 1 90 ? 10.700 -6.510 -23.460 1.00 46.88 90 ASP A C 1
ATOM 693 O O . ASP A 1 90 ? 9.559 -6.081 -23.655 1.00 46.88 90 ASP A O 1
ATOM 697 N N . PRO A 1 91 ? 11.770 -5.741 -23.720 1.00 46.31 91 PRO A N 1
ATOM 698 C CA . PRO A 1 91 ? 11.661 -4.391 -24.273 1.00 46.31 91 PRO A CA 1
ATOM 699 C C . PRO A 1 91 ? 11.107 -4.358 -25.716 1.00 46.31 91 PRO A C 1
ATOM 701 O O . PRO A 1 91 ? 11.021 -3.291 -26.316 1.00 46.31 91 PRO A O 1
ATOM 704 N N . GLY A 1 92 ? 10.727 -5.503 -26.296 1.00 37.66 92 GLY A N 1
ATOM 705 C CA . GLY A 1 92 ? 10.337 -5.643 -27.704 1.00 37.66 92 GLY A CA 1
ATOM 706 C C . GLY A 1 92 ? 8.898 -5.243 -28.054 1.00 37.66 92 GLY A C 1
ATOM 707 O O . GLY A 1 92 ? 8.541 -5.222 -29.230 1.00 37.66 92 GLY A O 1
ATOM 708 N N . GLY A 1 93 ? 8.057 -4.916 -27.075 1.00 39.19 93 GLY A N 1
ATOM 709 C CA . GLY A 1 93 ? 6.621 -4.728 -27.280 1.00 39.19 93 GLY A CA 1
ATOM 710 C C . GLY A 1 93 ? 6.157 -3.291 -27.530 1.00 39.19 93 GLY A C 1
ATOM 711 O O . GLY A 1 93 ? 5.190 -2.913 -26.894 1.00 39.19 93 GLY A O 1
ATOM 712 N N . SER A 1 94 ? 6.837 -2.477 -28.353 1.00 39.59 94 SER A N 1
ATOM 713 C CA . SER A 1 94 ? 6.272 -1.279 -29.041 1.00 39.59 94 SER A CA 1
ATOM 714 C C . SER A 1 94 ? 7.369 -0.382 -29.650 1.00 39.59 94 SER A C 1
ATOM 716 O O . SER A 1 94 ? 7.442 0.816 -29.375 1.00 39.59 94 SER A O 1
ATOM 718 N N . ALA A 1 95 ? 8.234 -0.948 -30.495 1.00 37.22 95 ALA A N 1
ATOM 719 C CA . ALA A 1 95 ? 9.040 -0.181 -31.457 1.00 37.22 95 ALA A CA 1
ATOM 720 C C . ALA A 1 95 ? 9.519 -1.063 -32.627 1.00 37.22 95 ALA A C 1
ATOM 722 O O . ALA A 1 95 ? 10.628 -0.907 -33.126 1.00 37.22 95 ALA A O 1
ATOM 723 N N . SER A 1 96 ? 8.695 -2.011 -33.084 1.00 42.81 96 SER A N 1
ATOM 724 C CA . SER A 1 96 ? 8.946 -2.726 -34.342 1.00 42.81 96 SER A CA 1
ATOM 725 C C . SER A 1 96 ? 8.262 -1.984 -35.490 1.00 42.81 96 SER A C 1
ATOM 727 O O . SER A 1 96 ? 7.223 -2.405 -35.982 1.00 42.81 96 SER A O 1
ATOM 729 N N . ALA A 1 97 ? 8.797 -0.810 -35.838 1.00 41.59 97 ALA A N 1
ATOM 730 C CA . ALA A 1 97 ? 8.497 -0.092 -37.080 1.00 41.59 97 ALA A CA 1
ATOM 731 C C . ALA A 1 97 ? 9.442 1.111 -37.238 1.00 41.59 97 ALA A C 1
ATOM 733 O O . ALA A 1 97 ? 9.003 2.246 -37.111 1.00 41.59 97 ALA A O 1
ATOM 734 N N . ALA A 1 98 ? 10.741 0.862 -37.443 1.00 40.72 98 ALA A 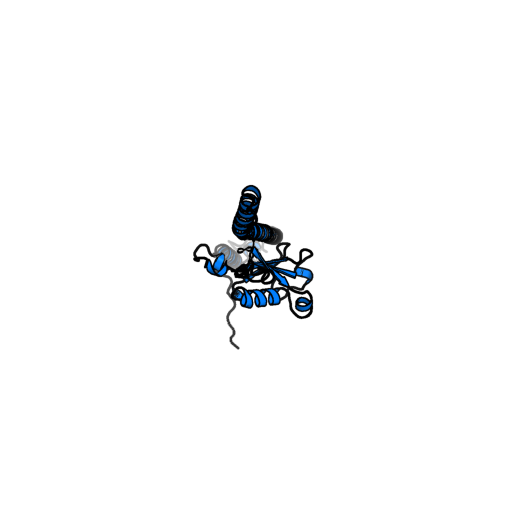N 1
ATOM 735 C CA . ALA A 1 98 ? 11.668 1.737 -38.195 1.00 40.72 98 ALA A CA 1
ATOM 736 C C . ALA A 1 98 ? 13.145 1.324 -38.029 1.00 40.72 98 ALA A C 1
ATOM 738 O O . ALA A 1 98 ? 14.043 2.159 -38.102 1.00 40.72 98 ALA A O 1
ATOM 739 N N . SER A 1 99 ? 13.457 0.036 -37.879 1.00 38.44 99 SER A N 1
ATOM 740 C CA . SER A 1 99 ? 14.791 -0.442 -38.257 1.00 38.44 99 SER A CA 1
ATOM 741 C C . SER A 1 99 ? 14.793 -0.610 -39.772 1.00 38.44 99 SER A C 1
ATOM 743 O O . SER A 1 99 ? 14.675 -1.713 -40.295 1.00 38.44 99 SER A O 1
ATOM 745 N N . SER A 1 100 ? 14.835 0.525 -40.477 1.00 38.41 100 SER A N 1
ATOM 746 C CA . SER A 1 100 ? 15.182 0.586 -41.893 1.00 38.41 100 SER A CA 1
ATOM 747 C C . SER A 1 100 ? 16.495 -0.167 -42.057 1.00 38.41 100 SER A C 1
ATOM 749 O O . SER A 1 100 ? 17.558 0.342 -41.699 1.00 38.41 100 SER A O 1
ATOM 751 N N . SER A 1 101 ? 16.406 -1.388 -42.574 1.00 36.56 101 SER A N 1
ATOM 752 C CA . SER A 1 101 ? 17.529 -2.163 -43.067 1.00 36.56 101 SER A CA 1
ATOM 753 C C . SER A 1 101 ? 18.264 -1.318 -44.101 1.00 36.56 101 SER A C 1
ATOM 755 O O . SER A 1 101 ? 17.859 -1.246 -45.261 1.00 36.56 101 SER A O 1
ATOM 757 N N . PHE A 1 102 ? 19.333 -0.644 -43.687 1.00 41.12 102 PHE A N 1
ATOM 758 C CA . PHE A 1 102 ? 20.282 -0.074 -44.625 1.00 41.12 102 PHE A CA 1
ATOM 759 C C . PHE A 1 102 ? 21.078 -1.250 -45.191 1.00 41.12 102 PHE A C 1
ATOM 761 O O . PHE A 1 102 ? 22.131 -1.619 -44.679 1.00 41.12 102 PHE A O 1
ATOM 768 N N . GLN A 1 103 ? 20.511 -1.900 -46.206 1.00 37.12 103 GLN A N 1
ATOM 769 C CA . GLN A 1 103 ? 21.290 -2.710 -47.126 1.00 37.12 103 GLN A CA 1
ATOM 770 C C . GLN A 1 103 ? 22.198 -1.731 -47.877 1.00 37.12 103 GLN A C 1
ATOM 772 O O . GLN A 1 103 ? 21.673 -0.854 -48.570 1.00 37.12 103 GLN A O 1
ATOM 777 N N . PRO A 1 104 ? 23.535 -1.818 -47.768 1.00 37.62 104 PRO A N 1
ATOM 778 C CA . PRO A 1 104 ? 24.361 -1.224 -48.797 1.00 37.62 104 PRO A CA 1
ATOM 779 C C . PRO A 1 104 ? 24.063 -2.041 -50.055 1.00 37.62 104 PRO A C 1
ATOM 781 O O . PRO A 1 104 ? 24.432 -3.212 -50.144 1.00 37.62 104 PRO A O 1
ATOM 784 N N . ALA A 1 105 ? 23.289 -1.462 -50.973 1.00 38.69 105 ALA A N 1
ATOM 785 C CA . ALA A 1 105 ? 23.072 -2.043 -52.284 1.00 38.69 105 ALA A CA 1
ATOM 786 C C . ALA A 1 105 ? 24.448 -2.340 -52.887 1.00 38.69 105 ALA A C 1
ATOM 788 O O . ALA A 1 105 ? 25.289 -1.447 -53.019 1.00 38.69 105 ALA A O 1
ATOM 789 N N . GLY A 1 106 ? 24.693 -3.617 -53.161 1.00 39.50 106 GLY A N 1
ATOM 790 C CA . GLY A 1 106 ? 25.870 -4.037 -53.890 1.00 39.50 106 GLY A CA 1
ATOM 791 C C . GLY A 1 106 ? 25.870 -3.437 -55.293 1.00 39.50 106 GLY A C 1
ATOM 792 O O . GLY A 1 106 ? 24.820 -3.305 -55.915 1.00 39.50 106 GLY A O 1
ATOM 793 N N . ALA A 1 107 ? 27.086 -3.146 -55.749 1.00 46.47 107 ALA A N 1
ATOM 794 C CA . ALA A 1 107 ? 27.511 -3.087 -57.140 1.00 46.47 107 ALA A CA 1
ATOM 795 C C . ALA A 1 107 ? 26.774 -2.099 -58.063 1.00 46.47 107 ALA A C 1
ATOM 797 O O . ALA A 1 107 ? 25.786 -2.427 -58.713 1.00 46.47 107 ALA A O 1
ATOM 798 N N . ALA A 1 108 ? 27.392 -0.934 -58.239 1.00 39.59 108 ALA A N 1
ATOM 799 C CA . ALA A 1 108 ? 27.639 -0.438 -59.585 1.00 39.59 108 ALA A CA 1
ATOM 800 C C . ALA A 1 108 ? 29.159 -0.503 -59.795 1.00 39.59 108 ALA A C 1
ATOM 802 O O . ALA A 1 108 ? 29.900 0.356 -59.321 1.00 39.59 108 ALA A O 1
ATOM 803 N N . GLU A 1 109 ? 29.627 -1.592 -60.406 1.00 57.06 109 GLU A N 1
ATOM 804 C CA . GLU A 1 109 ? 30.782 -1.472 -61.289 1.00 57.06 109 GLU A CA 1
ATOM 805 C C . GLU A 1 109 ? 30.293 -0.668 -62.492 1.00 57.06 109 GLU A C 1
ATOM 807 O O . GLU A 1 109 ? 29.293 -1.055 -63.089 1.00 57.06 109 GLU A O 1
ATOM 812 N N . GLU A 1 110 ? 30.918 0.482 -62.742 1.00 50.00 110 GLU A N 1
ATOM 813 C CA . GLU A 1 110 ? 31.283 1.021 -64.061 1.00 50.00 110 GLU A CA 1
ATOM 814 C C . GLU A 1 110 ? 31.697 2.499 -63.906 1.00 50.00 110 GLU A C 1
ATOM 816 O O . GLU A 1 110 ? 30.935 3.327 -63.411 1.00 50.00 110 GLU A O 1
ATOM 821 N N . ASP A 1 111 ? 32.949 2.764 -64.296 1.00 51.75 111 ASP A N 1
ATOM 822 C CA . ASP A 1 111 ? 33.583 4.045 -64.635 1.00 51.75 111 ASP A CA 1
ATOM 823 C C . ASP A 1 111 ? 33.375 5.260 -63.712 1.00 51.75 111 ASP A C 1
ATOM 825 O O . ASP A 1 111 ? 32.467 6.067 -63.898 1.00 51.75 111 ASP A O 1
ATOM 829 N N . ASP A 1 112 ? 34.335 5.487 -62.806 1.00 46.31 112 ASP A N 1
ATOM 830 C CA . ASP A 1 112 ? 34.601 6.832 -62.280 1.00 46.31 112 ASP A CA 1
ATOM 831 C C . ASP A 1 112 ? 36.102 7.003 -61.976 1.00 46.31 112 ASP A C 1
ATOM 833 O O . ASP A 1 112 ? 36.551 6.940 -60.831 1.00 46.31 112 ASP A O 1
ATOM 837 N N . ASP A 1 113 ? 36.897 7.210 -63.033 1.00 51.84 113 ASP A N 1
ATOM 838 C CA . ASP A 1 113 ? 38.297 7.679 -62.993 1.00 51.84 113 ASP A CA 1
ATOM 839 C C . ASP A 1 113 ? 38.375 9.177 -62.601 1.00 51.84 113 ASP A C 1
ATOM 841 O O . ASP A 1 113 ? 39.170 9.963 -63.125 1.00 51.84 113 ASP A O 1
ATOM 845 N N . LEU A 1 114 ? 37.523 9.613 -61.669 1.00 61.09 114 LEU A N 1
ATOM 846 C CA . LEU A 1 114 ? 37.642 10.918 -61.035 1.00 61.09 114 LEU A CA 1
ATOM 847 C C . LEU A 1 114 ? 38.529 10.798 -59.789 1.00 61.09 114 LEU A C 1
ATOM 849 O O . LEU A 1 114 ? 38.403 9.842 -59.017 1.00 61.09 114 LEU A O 1
ATOM 853 N N . PRO A 1 115 ? 39.429 11.769 -59.546 1.00 58.25 115 PRO A N 1
ATOM 854 C CA . PRO A 1 115 ? 40.241 11.779 -58.342 1.00 58.25 115 PRO A CA 1
ATOM 855 C C . PRO A 1 115 ? 39.318 11.862 -57.125 1.00 58.25 115 PRO A C 1
ATOM 857 O O . PRO A 1 115 ? 38.700 12.893 -56.857 1.00 58.25 115 PRO A O 1
ATOM 860 N N . ARG A 1 116 ? 39.217 10.751 -56.392 1.00 71.12 116 ARG A N 1
ATOM 861 C CA . ARG A 1 116 ? 38.533 10.686 -55.102 1.00 71.12 116 ARG A CA 1
ATOM 862 C C . ARG A 1 116 ? 39.188 11.693 -54.173 1.00 71.12 116 ARG A C 1
ATOM 864 O O . ARG A 1 116 ? 40.354 11.544 -53.816 1.00 71.12 116 ARG A O 1
ATOM 871 N N . ASP A 1 117 ? 38.443 12.735 -53.818 1.00 81.75 117 ASP A N 1
ATOM 872 C CA . ASP A 1 117 ? 38.916 13.733 -52.869 1.00 81.75 117 ASP A CA 1
ATOM 873 C C . ASP A 1 117 ? 39.081 13.060 -51.492 1.00 81.75 117 ASP A C 1
ATOM 875 O O . ASP A 1 117 ? 38.080 12.645 -50.889 1.00 81.75 117 ASP A O 1
ATOM 879 N N . PRO A 1 118 ? 40.316 12.941 -50.968 1.00 83.69 118 PRO A N 1
ATOM 880 C CA . PRO A 1 118 ? 40.565 12.298 -49.682 1.00 83.69 118 PRO A CA 1
ATOM 881 C C . PRO A 1 118 ? 39.836 13.002 -48.530 1.00 83.69 118 PRO A C 1
ATOM 883 O O . PRO A 1 118 ? 39.478 12.356 -47.543 1.00 83.69 118 PRO A O 1
ATOM 886 N N . ALA A 1 119 ? 39.555 14.305 -48.649 1.00 84.94 119 ALA A N 1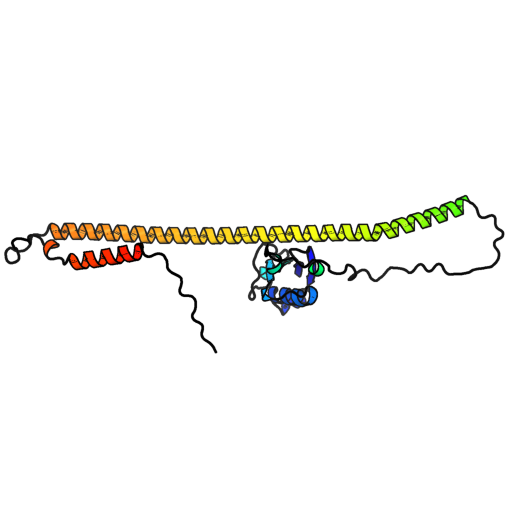
ATOM 887 C CA . ALA A 1 119 ? 38.769 15.029 -47.657 1.00 84.94 119 ALA A CA 1
ATOM 888 C C . ALA A 1 119 ? 37.301 14.572 -47.654 1.00 84.94 119 ALA A C 1
ATOM 890 O O . ALA A 1 119 ? 36.683 14.455 -46.592 1.00 84.94 119 ALA A O 1
ATOM 891 N N . PHE A 1 120 ? 36.744 14.262 -48.826 1.00 84.62 120 PHE A N 1
ATOM 892 C CA . PHE A 1 120 ? 35.367 13.797 -48.962 1.00 84.62 120 PHE A CA 1
ATOM 893 C C . PHE A 1 120 ? 35.195 12.338 -48.516 1.00 84.62 120 PHE A C 1
ATOM 895 O O . PHE A 1 120 ? 34.189 12.000 -47.886 1.00 84.62 120 PHE A O 1
ATOM 902 N N . GLU A 1 121 ? 36.188 11.477 -48.757 1.00 88.44 121 GLU A N 1
ATOM 903 C CA . GLU A 1 121 ? 36.200 10.112 -48.213 1.00 88.44 121 GLU A CA 1
ATOM 904 C C . GLU A 1 121 ? 36.335 10.107 -46.684 1.00 88.44 121 GLU A C 1
ATOM 906 O O . GLU A 1 121 ? 35.563 9.422 -46.009 1.00 88.44 121 GLU A O 1
ATOM 911 N N . ALA A 1 122 ? 37.224 10.934 -46.122 1.00 88.25 122 ALA A N 1
ATOM 912 C CA . ALA A 1 122 ? 37.338 11.112 -44.675 1.00 88.25 122 ALA A CA 1
ATOM 913 C C . ALA A 1 122 ? 36.029 11.636 -44.057 1.00 88.25 122 ALA A C 1
ATOM 915 O O . ALA A 1 122 ? 35.594 11.157 -43.011 1.00 88.25 122 ALA A O 1
ATOM 916 N N . PHE A 1 123 ? 35.346 12.573 -44.723 1.00 89.38 123 PHE A N 1
ATOM 917 C CA . PHE A 1 123 ? 34.037 13.060 -44.286 1.00 89.38 123 PHE A CA 1
ATOM 918 C C . PHE A 1 123 ? 32.968 11.954 -44.286 1.00 89.38 123 PHE A C 1
ATOM 920 O O . PHE A 1 123 ? 32.231 11.811 -43.308 1.00 89.38 123 PHE A O 1
ATOM 927 N N . ARG A 1 124 ? 32.904 11.124 -45.338 1.00 91.19 124 ARG A N 1
ATOM 928 C CA . ARG A 1 124 ? 31.992 9.965 -45.394 1.00 91.19 124 ARG A CA 1
ATOM 929 C C . ARG A 1 124 ? 32.304 8.933 -44.307 1.00 91.19 124 ARG A C 1
ATOM 931 O O . ARG A 1 124 ? 31.370 8.441 -43.673 1.00 91.19 124 ARG A O 1
ATOM 938 N N . ALA A 1 125 ? 33.583 8.645 -44.063 1.00 90.62 125 ALA A N 1
ATOM 939 C CA . ALA A 1 125 ? 34.021 7.747 -42.997 1.00 90.62 125 ALA A CA 1
ATOM 940 C C . ALA A 1 125 ? 33.615 8.274 -41.610 1.00 90.62 125 ALA A C 1
ATOM 942 O O . ALA A 1 125 ? 33.021 7.535 -40.828 1.00 90.62 125 ALA A O 1
ATOM 943 N N . ASN A 1 126 ? 33.811 9.571 -41.349 1.00 92.25 126 ASN A N 1
ATOM 944 C CA . ASN A 1 126 ? 33.390 10.216 -40.101 1.00 92.25 126 ASN A CA 1
ATOM 945 C C . ASN A 1 126 ? 31.865 10.158 -39.896 1.00 92.25 126 ASN A C 1
ATOM 947 O O . ASN A 1 126 ? 31.400 9.930 -38.780 1.00 92.25 126 ASN A O 1
ATOM 951 N N . ILE A 1 127 ? 31.063 10.328 -40.958 1.00 92.50 127 ILE A N 1
ATOM 952 C CA . ILE A 1 127 ? 29.598 10.166 -40.880 1.00 92.50 127 ILE A CA 1
ATOM 953 C C . ILE A 1 127 ? 29.223 8.717 -40.554 1.00 92.50 127 ILE A C 1
ATOM 955 O O . ILE A 1 127 ? 28.326 8.489 -39.740 1.00 92.50 127 ILE A O 1
ATOM 959 N N . ALA A 1 128 ? 29.872 7.740 -41.190 1.00 91.69 128 ALA A N 1
ATOM 960 C CA . ALA A 1 128 ? 29.617 6.327 -40.928 1.00 91.69 128 ALA A CA 1
ATOM 961 C C . ALA A 1 128 ? 29.970 5.957 -39.478 1.00 91.69 128 ALA A C 1
ATOM 963 O O . ALA A 1 128 ? 29.171 5.310 -38.803 1.00 91.69 128 ALA A O 1
ATOM 964 N N . GLU A 1 129 ? 31.101 6.448 -38.969 1.00 92.75 129 GLU A N 1
ATOM 965 C CA . GLU A 1 129 ? 31.512 6.256 -37.578 1.00 92.75 129 GLU A CA 1
ATOM 966 C C . GLU A 1 129 ? 30.538 6.924 -36.595 1.00 92.75 129 GLU A C 1
ATOM 968 O O . GLU A 1 129 ? 30.110 6.299 -35.625 1.00 92.75 129 GLU A O 1
ATOM 973 N N . ALA A 1 130 ? 30.114 8.163 -36.863 1.00 90.81 130 ALA A N 1
ATOM 974 C CA . ALA A 1 130 ? 29.125 8.855 -36.037 1.00 90.81 130 ALA A CA 1
ATOM 975 C C . ALA A 1 130 ? 27.782 8.107 -35.995 1.00 90.81 130 ALA A C 1
ATOM 977 O O . ALA A 1 130 ? 27.160 8.014 -34.936 1.00 90.81 130 ALA A O 1
ATOM 978 N N . ARG A 1 131 ? 27.347 7.529 -37.123 1.00 93.44 131 ARG A N 1
ATOM 979 C CA . ARG A 1 131 ? 26.150 6.676 -37.182 1.00 93.44 131 ARG A CA 1
ATOM 980 C C . ARG A 1 131 ? 26.329 5.375 -36.405 1.00 93.44 131 ARG A C 1
ATOM 982 O O . ARG A 1 131 ? 25.398 4.988 -35.708 1.00 93.44 131 ARG A O 1
ATOM 989 N N . GLY A 1 132 ? 27.500 4.741 -36.484 1.00 92.69 132 GLY A N 1
ATOM 990 C CA . GLY A 1 132 ? 27.830 3.558 -35.684 1.00 92.69 132 GLY A CA 1
ATOM 991 C C . GLY A 1 132 ? 27.734 3.844 -34.186 1.00 92.69 132 GLY A C 1
ATOM 992 O O . GLY A 1 132 ? 26.985 3.181 -33.475 1.00 92.69 132 GLY A O 1
ATOM 993 N N . ARG A 1 133 ? 28.373 4.926 -33.730 1.00 92.44 133 ARG A N 1
ATOM 994 C CA . ARG A 1 133 ? 28.305 5.369 -32.328 1.00 92.44 133 ARG A CA 1
ATOM 995 C C . ARG A 1 133 ? 26.881 5.719 -31.886 1.00 92.44 133 ARG A C 1
ATOM 997 O O . ARG A 1 133 ? 26.501 5.431 -30.755 1.00 92.44 133 ARG A O 1
ATOM 1004 N N . LEU A 1 134 ? 26.075 6.331 -32.758 1.00 92.56 134 LEU A N 1
A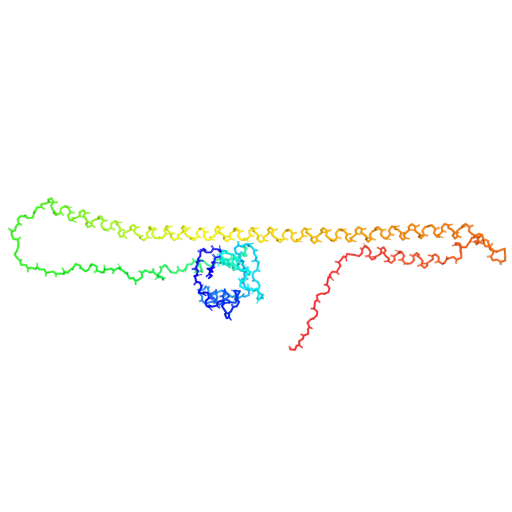TOM 1005 C CA . LEU A 1 134 ? 24.667 6.615 -32.466 1.00 92.56 134 LEU A CA 1
ATOM 1006 C C . LEU A 1 134 ? 23.857 5.318 -32.315 1.00 92.56 134 LEU A C 1
ATOM 1008 O O . LEU A 1 134 ? 23.072 5.204 -31.378 1.00 92.56 134 LEU A O 1
ATOM 1012 N N . ALA A 1 135 ? 24.063 4.345 -33.205 1.00 91.12 135 ALA A N 1
ATOM 1013 C CA . ALA A 1 135 ? 23.396 3.048 -33.145 1.00 91.12 135 ALA A CA 1
ATOM 1014 C C . ALA A 1 135 ? 23.753 2.275 -31.863 1.00 91.12 135 ALA A C 1
ATOM 1016 O O . ALA A 1 135 ? 22.889 1.621 -31.289 1.00 91.12 135 ALA A O 1
ATOM 1017 N N . GLU A 1 136 ? 24.988 2.407 -31.373 1.00 90.75 136 GLU A N 1
ATOM 1018 C CA . GLU A 1 136 ? 25.422 1.837 -30.090 1.00 90.75 136 GLU A CA 1
ATOM 1019 C C . GLU A 1 136 ? 24.838 2.583 -28.878 1.00 90.75 136 GLU A C 1
ATOM 1021 O O . GLU A 1 136 ? 24.459 1.964 -27.883 1.00 90.75 136 GLU A O 1
ATOM 1026 N N . ALA A 1 137 ? 24.722 3.912 -28.949 1.00 90.50 137 ALA A N 1
ATOM 1027 C CA . ALA A 1 137 ? 24.228 4.733 -27.842 1.00 90.50 137 ALA A CA 1
ATOM 1028 C C . ALA A 1 137 ? 22.695 4.699 -27.683 1.00 90.50 137 ALA A C 1
ATOM 1030 O O . ALA A 1 137 ? 22.186 4.804 -26.565 1.00 90.50 137 ALA A O 1
ATOM 1031 N N . GLN A 1 138 ? 21.947 4.550 -28.779 1.00 90.12 138 GLN A N 1
ATOM 1032 C CA . GLN A 1 138 ? 20.479 4.498 -28.782 1.00 90.12 138 GLN A CA 1
ATOM 1033 C C . GLN A 1 138 ? 19.866 3.456 -27.829 1.00 90.12 138 GLN A C 1
ATOM 1035 O O . GLN A 1 138 ? 18.998 3.844 -27.042 1.00 90.12 138 GLN A O 1
ATOM 1040 N N . PRO A 1 139 ? 20.278 2.172 -27.828 1.00 89.56 139 PRO A N 1
ATOM 1041 C CA . PRO A 1 139 ? 19.714 1.184 -26.909 1.00 89.56 139 PRO A CA 1
ATOM 1042 C C . PRO A 1 139 ? 20.018 1.522 -25.445 1.00 89.56 139 PRO A C 1
ATOM 1044 O O . PRO A 1 139 ? 19.153 1.354 -24.589 1.00 89.56 139 PRO A O 1
ATOM 1047 N N . VAL A 1 140 ? 21.203 2.067 -25.146 1.00 89.69 140 VAL A N 1
ATOM 1048 C CA . VAL A 1 140 ? 21.567 2.498 -23.787 1.00 89.69 140 VAL A CA 1
ATOM 1049 C C . VAL A 1 140 ? 20.688 3.665 -23.335 1.00 89.69 140 VAL A C 1
ATOM 1051 O O . VAL A 1 140 ? 20.176 3.657 -22.216 1.00 89.69 140 VAL A O 1
ATOM 1054 N N . ALA A 1 141 ? 20.454 4.644 -24.211 1.00 88.88 141 ALA A N 1
ATOM 1055 C CA . ALA A 1 141 ? 19.560 5.763 -23.929 1.00 88.88 141 ALA A CA 1
ATOM 1056 C C . ALA A 1 141 ? 18.109 5.299 -23.704 1.00 88.88 141 ALA A C 1
ATOM 1058 O O . ALA A 1 141 ? 17.452 5.771 -22.774 1.00 88.88 141 ALA A O 1
ATOM 1059 N N . ALA A 1 142 ? 17.625 4.343 -24.504 1.00 86.00 142 ALA A N 1
ATOM 1060 C CA . ALA A 1 142 ? 16.299 3.752 -24.341 1.00 86.00 142 ALA A CA 1
ATOM 1061 C C . ALA A 1 142 ? 16.167 2.998 -23.006 1.00 86.00 142 ALA A C 1
ATOM 1063 O O . ALA A 1 142 ? 15.196 3.208 -22.278 1.00 86.00 142 ALA A O 1
ATOM 1064 N N . LEU A 1 143 ? 17.168 2.192 -22.635 1.00 87.38 143 LEU A N 1
ATOM 1065 C CA . LEU A 1 143 ? 17.217 1.505 -21.340 1.00 87.38 143 LEU A CA 1
ATOM 1066 C C . LEU A 1 143 ? 17.236 2.493 -20.170 1.00 87.38 143 LEU A C 1
ATOM 1068 O O . LEU A 1 143 ? 16.516 2.298 -19.193 1.00 87.38 143 LEU A O 1
ATOM 1072 N N . ALA A 1 144 ? 18.011 3.576 -20.266 1.00 88.62 144 ALA A N 1
ATOM 1073 C CA . ALA A 1 144 ? 18.063 4.606 -19.231 1.00 88.62 144 ALA A CA 1
ATOM 1074 C C . ALA A 1 144 ? 16.712 5.326 -19.064 1.00 88.62 144 ALA A C 1
ATOM 1076 O O . ALA A 1 144 ? 16.250 5.532 -17.939 1.00 88.62 144 ALA A O 1
ATOM 1077 N N . ALA A 1 145 ? 16.045 5.664 -20.172 1.00 89.31 145 ALA A N 1
ATOM 1078 C CA . ALA A 1 145 ? 14.703 6.241 -20.143 1.00 89.31 145 ALA A CA 1
ATOM 1079 C C . ALA A 1 145 ? 13.679 5.266 -19.532 1.00 89.31 145 ALA A C 1
ATOM 1081 O O . ALA A 1 145 ? 12.854 5.657 -18.702 1.00 89.31 145 ALA A O 1
ATOM 1082 N N . GLN A 1 146 ? 13.768 3.979 -19.873 1.00 89.31 146 GLN A N 1
ATOM 1083 C CA . GLN A 1 146 ? 12.912 2.942 -19.300 1.00 89.31 146 GLN A CA 1
ATOM 1084 C C . GLN A 1 146 ? 13.162 2.753 -17.795 1.00 89.31 146 GLN A C 1
ATOM 1086 O O . GLN A 1 146 ? 12.218 2.659 -17.018 1.00 89.31 146 GLN A O 1
ATOM 1091 N N . ALA A 1 147 ? 14.418 2.743 -17.349 1.00 88.94 147 ALA A N 1
ATOM 1092 C CA . ALA A 1 147 ? 14.747 2.644 -15.930 1.00 88.94 147 ALA A CA 1
ATOM 1093 C C . ALA A 1 147 ? 14.187 3.834 -15.137 1.00 88.94 147 ALA A C 1
ATOM 1095 O O . ALA A 1 147 ? 13.625 3.652 -14.058 1.00 88.94 147 ALA A O 1
ATOM 1096 N N . ARG A 1 148 ? 14.276 5.046 -15.699 1.00 92.75 148 ARG A N 1
ATOM 1097 C CA . ARG A 1 148 ? 13.705 6.249 -15.088 1.00 92.75 148 ARG A CA 1
ATOM 1098 C C . ARG A 1 148 ? 12.186 6.159 -14.941 1.00 92.75 148 ARG A C 1
ATOM 1100 O O . ARG A 1 148 ? 11.672 6.433 -13.864 1.00 92.75 148 ARG A O 1
ATOM 1107 N N . THR A 1 149 ? 11.476 5.754 -15.991 1.00 91.25 149 THR A N 1
ATOM 1108 C CA . THR A 1 149 ? 10.009 5.618 -15.933 1.00 91.25 149 THR A CA 1
ATOM 1109 C C . THR A 1 149 ? 9.573 4.563 -14.915 1.00 91.25 149 THR A C 1
ATOM 1111 O O . THR A 1 149 ? 8.659 4.813 -14.132 1.00 91.25 149 THR A O 1
ATOM 1114 N N . ARG A 1 150 ? 10.271 3.421 -14.836 1.00 92.25 150 ARG A N 1
ATOM 1115 C CA . ARG A 1 150 ? 10.018 2.406 -13.799 1.00 92.25 150 ARG A CA 1
ATOM 1116 C C . ARG A 1 150 ? 10.241 2.950 -12.389 1.00 92.25 150 ARG A C 1
ATOM 1118 O O . ARG A 1 150 ? 9.425 2.689 -11.510 1.00 92.25 150 ARG A O 1
ATOM 1125 N N . LEU A 1 151 ? 11.308 3.725 -12.182 1.00 92.81 151 LEU A N 1
ATOM 1126 C CA . LEU A 1 151 ? 11.591 4.363 -10.895 1.00 92.81 151 LEU A CA 1
ATOM 1127 C C . LEU A 1 151 ? 10.467 5.327 -10.490 1.00 92.81 151 LEU A C 1
ATOM 1129 O O . LEU A 1 151 ? 10.028 5.305 -9.344 1.00 92.81 151 LEU A O 1
ATOM 1133 N N . GLU A 1 152 ? 9.979 6.149 -11.420 1.00 94.25 152 GLU A N 1
ATOM 1134 C CA . GLU A 1 152 ? 8.864 7.071 -11.170 1.00 94.25 152 GLU A CA 1
ATOM 1135 C C . GLU A 1 152 ? 7.593 6.303 -10.754 1.00 94.25 152 GLU A C 1
ATOM 1137 O O . GLU A 1 152 ? 6.929 6.670 -9.784 1.00 94.25 152 GLU A O 1
ATOM 1142 N N . VAL A 1 153 ? 7.294 5.176 -11.408 1.00 93.50 153 VAL A N 1
ATOM 1143 C CA . VAL A 1 153 ? 6.161 4.304 -11.044 1.00 93.50 153 VAL A CA 1
ATOM 1144 C C . VAL A 1 153 ? 6.350 3.676 -9.663 1.00 93.50 153 VAL A C 1
ATOM 1146 O O . VAL A 1 153 ? 5.413 3.666 -8.865 1.00 93.50 153 VAL A O 1
ATOM 1149 N N . GLN A 1 154 ? 7.549 3.183 -9.350 1.00 93.94 154 GLN A N 1
ATOM 1150 C CA . GLN A 1 154 ? 7.869 2.628 -8.032 1.00 93.94 154 GLN A CA 1
ATOM 1151 C C . GLN A 1 154 ? 7.738 3.683 -6.927 1.00 93.94 154 GLN A C 1
ATOM 1153 O O . GLN A 1 154 ? 7.208 3.385 -5.860 1.00 93.94 154 GLN A O 1
ATOM 1158 N N . GLN A 1 155 ? 8.165 4.925 -7.170 1.00 95.19 155 GLN A N 1
ATOM 1159 C CA . GLN A 1 155 ? 7.998 6.025 -6.214 1.00 95.19 155 GLN A CA 1
ATOM 1160 C C . GLN A 1 155 ? 6.519 6.294 -5.916 1.00 95.19 155 GLN A C 1
ATOM 1162 O O . GLN A 1 155 ? 6.141 6.427 -4.751 1.00 95.19 155 GLN A O 1
ATOM 1167 N N . LEU A 1 156 ? 5.668 6.311 -6.946 1.00 94.69 156 LEU A N 1
ATOM 1168 C CA . LEU A 1 156 ? 4.220 6.440 -6.764 1.00 94.69 156 LEU A CA 1
ATOM 1169 C C . LEU A 1 156 ? 3.626 5.236 -6.018 1.00 94.69 156 LEU A C 1
ATOM 1171 O O . LEU A 1 156 ? 2.775 5.411 -5.147 1.00 94.69 156 LEU A O 1
ATOM 1175 N N . ALA A 1 157 ? 4.108 4.026 -6.304 1.00 94.31 157 ALA A N 1
ATOM 1176 C CA . ALA A 1 157 ? 3.684 2.814 -5.612 1.00 94.31 157 ALA A CA 1
ATOM 1177 C C . ALA A 1 157 ? 4.034 2.868 -4.115 1.00 94.31 157 ALA A C 1
ATOM 1179 O O . ALA A 1 157 ? 3.197 2.548 -3.270 1.00 94.31 157 ALA A O 1
ATOM 1180 N N . VAL A 1 158 ? 5.243 3.328 -3.777 1.00 95.00 158 VAL A N 1
ATOM 1181 C CA . VAL A 1 158 ? 5.673 3.555 -2.389 1.00 95.00 158 VAL A CA 1
ATOM 1182 C C . VAL A 1 158 ? 4.783 4.593 -1.714 1.00 95.00 158 VAL A C 1
ATOM 1184 O O . VAL A 1 158 ? 4.335 4.361 -0.592 1.00 95.00 158 VAL A O 1
ATOM 1187 N N . GLN A 1 159 ? 4.469 5.700 -2.391 1.00 95.25 159 GLN A N 1
ATOM 1188 C CA . GLN A 1 159 ? 3.565 6.710 -1.843 1.00 95.25 159 GLN A CA 1
ATOM 1189 C C . GLN A 1 159 ? 2.175 6.127 -1.548 1.00 95.25 159 GLN A C 1
ATOM 1191 O O . GLN A 1 159 ? 1.655 6.323 -0.452 1.00 95.25 159 GLN A O 1
ATOM 1196 N N . ALA A 1 160 ? 1.614 5.330 -2.461 1.00 93.88 160 ALA A N 1
ATOM 1197 C CA . ALA A 1 160 ? 0.331 4.664 -2.247 1.00 93.88 160 ALA A CA 1
ATOM 1198 C C . ALA A 1 160 ? 0.364 3.699 -1.043 1.00 93.88 160 ALA A C 1
ATOM 1200 O O . ALA A 1 160 ? -0.601 3.621 -0.279 1.00 93.88 160 ALA A O 1
ATOM 1201 N N . VAL A 1 161 ? 1.476 2.987 -0.825 1.00 95.00 161 VAL A N 1
ATOM 1202 C CA . VAL A 1 161 ? 1.665 2.146 0.371 1.00 95.00 161 VAL A CA 1
ATOM 1203 C C . VAL A 1 161 ? 1.712 3.001 1.640 1.00 95.00 161 VAL A C 1
ATOM 1205 O O . VAL A 1 161 ? 1.044 2.670 2.620 1.00 95.00 161 VAL A O 1
ATOM 1208 N N . LEU A 1 162 ? 2.455 4.111 1.636 1.00 96.00 162 LEU A N 1
ATOM 1209 C CA . LEU A 1 162 ? 2.526 5.023 2.782 1.00 96.00 162 LEU A CA 1
ATOM 1210 C C . LEU A 1 162 ? 1.152 5.608 3.128 1.00 96.00 162 LEU A C 1
ATOM 1212 O O . LEU A 1 162 ? 0.769 5.615 4.301 1.00 96.00 162 LEU A O 1
ATOM 1216 N N . ASP A 1 163 ? 0.384 6.020 2.121 1.00 94.38 163 ASP A N 1
ATOM 1217 C CA . ASP A 1 163 ? -0.972 6.543 2.295 1.00 94.38 163 ASP A CA 1
ATOM 1218 C C . ASP A 1 163 ? -1.922 5.468 2.847 1.00 94.38 163 ASP A C 1
ATOM 1220 O O . ASP A 1 163 ? -2.718 5.735 3.756 1.00 94.38 163 ASP A O 1
ATOM 1224 N N . ASN A 1 164 ? -1.791 4.220 2.377 1.00 94.94 164 ASN A N 1
ATOM 1225 C CA . ASN A 1 164 ? -2.549 3.086 2.906 1.00 94.94 164 ASN A CA 1
ATOM 1226 C C . ASN A 1 164 ? -2.253 2.866 4.393 1.00 94.94 164 ASN A C 1
ATOM 1228 O O . ASN A 1 164 ? -3.176 2.802 5.209 1.00 94.94 164 ASN A O 1
ATOM 1232 N N . LEU A 1 165 ? -0.972 2.805 4.761 1.00 95.31 165 LEU A N 1
ATOM 1233 C CA . LEU A 1 165 ? -0.543 2.612 6.145 1.00 95.31 165 LEU A CA 1
ATOM 1234 C C . LEU A 1 165 ? -0.987 3.772 7.044 1.00 95.31 165 LEU A C 1
ATOM 1236 O O . LEU A 1 165 ? -1.439 3.543 8.169 1.00 95.31 165 LEU A O 1
ATOM 1240 N N . ALA A 1 166 ? -0.926 5.012 6.555 1.00 95.25 166 ALA A N 1
ATOM 1241 C CA . ALA A 1 166 ? -1.420 6.180 7.277 1.00 95.25 166 ALA A CA 1
ATOM 1242 C C . ALA A 1 166 ? -2.937 6.096 7.528 1.00 95.25 166 ALA A C 1
ATOM 1244 O O . ALA A 1 166 ? -3.396 6.330 8.651 1.00 95.25 166 ALA A O 1
ATOM 1245 N N . SER A 1 167 ? -3.713 5.694 6.518 1.00 92.69 167 SER A N 1
ATOM 1246 C CA . SER A 1 167 ? -5.164 5.502 6.624 1.00 92.69 167 SER A CA 1
ATOM 1247 C C . SER A 1 167 ? -5.540 4.373 7.593 1.00 92.69 167 SER A C 1
ATOM 1249 O O . SER A 1 167 ? -6.420 4.538 8.451 1.00 92.69 167 SER A O 1
ATOM 1251 N N . GLN A 1 168 ? -4.831 3.241 7.529 1.00 93.56 168 GLN A N 1
ATOM 1252 C CA . GLN A 1 168 ? -5.014 2.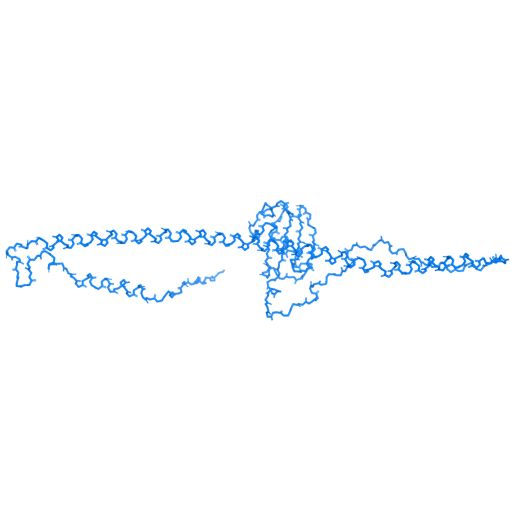128 8.462 1.00 93.56 168 GLN A CA 1
ATOM 1253 C C . GLN A 1 168 ? -4.677 2.541 9.895 1.00 93.56 168 GLN A C 1
ATOM 1255 O O . GLN A 1 168 ? -5.468 2.291 10.808 1.00 93.56 168 GLN A O 1
ATOM 1260 N N . ARG A 1 169 ? -3.556 3.243 10.097 1.00 95.88 169 ARG A N 1
ATOM 1261 C CA . ARG A 1 169 ? -3.173 3.790 11.402 1.00 95.88 169 ARG A CA 1
ATOM 1262 C C . ARG A 1 169 ? -4.259 4.709 11.951 1.00 95.88 169 ARG A C 1
ATOM 1264 O O . ARG A 1 169 ? -4.685 4.516 13.086 1.00 95.88 169 ARG A O 1
ATOM 1271 N N . ALA A 1 170 ? -4.748 5.660 11.156 1.00 94.44 170 ALA A N 1
ATOM 1272 C CA . ALA A 1 170 ? -5.810 6.575 11.575 1.00 94.44 170 ALA A CA 1
ATOM 1273 C C . ALA A 1 170 ? -7.096 5.826 11.966 1.00 94.44 170 ALA A C 1
ATOM 1275 O O . ALA A 1 170 ? -7.745 6.153 12.961 1.00 94.44 170 ALA A O 1
ATOM 1276 N N . THR A 1 171 ? -7.457 4.787 11.213 1.00 94.62 171 THR A N 1
ATOM 1277 C CA . THR A 1 171 ? -8.627 3.947 11.501 1.00 94.62 171 THR A CA 1
ATOM 1278 C C . THR A 1 171 ? -8.451 3.142 12.786 1.00 94.62 171 THR A C 1
ATOM 1280 O O . THR A 1 171 ? -9.342 3.162 13.638 1.00 94.62 171 THR A O 1
ATOM 1283 N N . CYS A 1 172 ? -7.288 2.520 12.982 1.00 95.19 172 CYS A N 1
ATOM 1284 C CA . CYS A 1 172 ? -6.947 1.809 14.211 1.00 95.19 172 CYS A CA 1
ATOM 1285 C C . CYS A 1 172 ? -6.979 2.747 15.428 1.00 95.19 172 CYS A C 1
ATOM 1287 O O . CYS A 1 172 ? -7.645 2.451 16.419 1.00 95.19 172 CYS A O 1
ATOM 1289 N N . SER A 1 173 ? -6.365 3.931 15.330 1.00 96.31 173 SER A N 1
ATOM 1290 C CA . SER A 1 173 ? -6.384 4.934 16.399 1.00 96.31 173 SER A CA 1
ATOM 1291 C C . SER A 1 173 ? -7.803 5.380 16.762 1.00 96.31 173 SER A C 1
ATOM 1293 O O . SER A 1 173 ? -8.126 5.468 17.945 1.00 96.31 173 SER A O 1
ATOM 1295 N N . ARG A 1 174 ? -8.685 5.601 15.775 1.00 96.12 174 ARG A N 1
ATOM 1296 C CA . ARG A 1 174 ? -10.103 5.914 16.033 1.00 96.12 174 ARG A CA 1
ATOM 1297 C C . ARG A 1 174 ? -10.829 4.764 16.728 1.00 96.12 174 ARG A C 1
ATOM 1299 O O . ARG A 1 174 ? -11.569 5.003 17.679 1.00 96.12 174 ARG A O 1
ATOM 1306 N N . SER A 1 175 ? -10.605 3.528 16.283 1.00 95.69 175 SER A N 1
ATOM 1307 C CA . SER A 1 175 ? -11.204 2.341 16.900 1.00 95.69 175 SER A CA 1
ATOM 1308 C C . SER A 1 175 ? -10.760 2.175 18.357 1.00 95.69 175 SER A C 1
ATOM 1310 O O . SER A 1 175 ? -11.591 1.943 19.233 1.00 95.69 175 SER A O 1
ATOM 1312 N N . LEU A 1 176 ? -9.468 2.369 18.640 1.00 96.44 176 LEU A N 1
ATOM 1313 C CA . LEU A 1 176 ? -8.926 2.334 20.000 1.00 96.44 176 LEU A CA 1
ATOM 1314 C C . LEU A 1 176 ? -9.507 3.449 20.876 1.00 96.44 176 LEU A C 1
ATOM 1316 O O . LEU A 1 176 ? -9.920 3.182 22.000 1.00 96.44 176 LEU A O 1
ATOM 1320 N N . ALA A 1 177 ? -9.621 4.674 20.361 1.00 95.62 177 ALA A N 1
ATOM 1321 C CA . ALA A 1 177 ? -10.241 5.775 21.098 1.00 95.62 177 ALA A CA 1
ATOM 1322 C C . ALA A 1 177 ? -11.706 5.474 21.470 1.00 95.62 177 ALA A C 1
ATOM 1324 O O . ALA A 1 177 ? -12.138 5.736 22.594 1.00 95.62 177 ALA A O 1
ATOM 1325 N N . LEU A 1 178 ? -12.474 4.875 20.552 1.00 95.94 178 LEU A N 1
ATOM 1326 C CA . LEU A 1 178 ? -13.845 4.438 20.831 1.00 95.94 178 LEU A CA 1
ATOM 1327 C C . LEU A 1 178 ? -13.895 3.315 21.872 1.00 95.94 178 LEU A C 1
ATOM 1329 O O . LEU A 1 178 ? -14.782 3.319 22.728 1.00 95.94 178 LEU A O 1
ATOM 1333 N N . PHE A 1 179 ? -12.950 2.375 21.814 1.00 96.31 179 PHE A N 1
ATOM 1334 C CA . PHE A 1 179 ? -12.820 1.311 22.803 1.00 96.31 179 PHE A CA 1
ATOM 1335 C C . PHE A 1 179 ? -12.548 1.875 24.203 1.00 96.31 179 PHE A C 1
ATOM 1337 O O . PHE A 1 179 ? -13.297 1.553 25.125 1.00 96.31 179 PHE A O 1
ATOM 1344 N N . PHE A 1 180 ? -11.566 2.770 24.353 1.00 95.62 180 PHE A N 1
ATOM 1345 C CA . PHE A 1 180 ? -11.260 3.410 25.638 1.00 95.62 180 PHE A CA 1
ATOM 1346 C C . PHE A 1 180 ? -12.456 4.185 26.189 1.00 95.62 180 PHE A C 1
ATOM 1348 O O . PHE A 1 180 ? -12.841 3.981 27.335 1.00 95.62 180 PHE A O 1
ATOM 1355 N N . ARG A 1 181 ? -13.153 4.955 25.348 1.00 96.12 181 ARG A N 1
ATOM 1356 C CA . ARG A 1 181 ? -14.368 5.668 25.766 1.00 96.12 181 ARG A CA 1
ATOM 1357 C C . ARG A 1 181 ? -15.486 4.728 26.230 1.00 96.12 181 ARG A C 1
ATOM 1359 O O . ARG A 1 181 ? -16.270 5.068 27.116 1.00 96.12 181 ARG A O 1
ATOM 1366 N N . LYS A 1 182 ? -15.633 3.558 25.600 1.00 96.75 182 LYS A N 1
ATOM 1367 C CA . LYS A 1 182 ? -16.603 2.543 26.039 1.00 96.75 182 LYS A CA 1
ATOM 1368 C C . LYS A 1 182 ? -16.173 1.928 27.369 1.00 96.75 182 LYS A C 1
ATOM 1370 O O . LYS A 1 182 ? -17.031 1.724 28.224 1.00 96.75 182 LYS A O 1
ATOM 1375 N N . TYR A 1 183 ? -14.883 1.647 27.524 1.00 95.88 183 TYR A N 1
ATOM 1376 C CA . TYR A 1 183 ? -14.306 1.110 28.749 1.00 95.88 183 TYR A CA 1
ATOM 1377 C C . TYR A 1 183 ? -14.520 2.062 29.933 1.00 95.88 183 TYR A C 1
ATOM 1379 O O . TYR A 1 183 ? -15.102 1.642 30.927 1.00 95.88 183 TYR A O 1
ATOM 1387 N N . GLU A 1 184 ? -14.194 3.348 29.780 1.00 96.38 184 GLU A N 1
ATOM 1388 C CA . GLU A 1 184 ? -14.426 4.393 30.791 1.00 96.38 184 GLU A CA 1
ATOM 1389 C C . GLU A 1 184 ? -15.889 4.425 31.247 1.00 96.38 184 GLU A C 1
ATOM 1391 O O . GLU A 1 184 ? -16.176 4.315 32.433 1.00 96.38 184 GLU A O 1
ATOM 1396 N N . LYS A 1 185 ? -16.846 4.444 30.310 1.00 96.31 185 LYS A N 1
ATOM 1397 C CA . LYS A 1 185 ? -18.281 4.423 30.652 1.00 96.31 185 LYS A CA 1
ATOM 1398 C C . LYS A 1 185 ? -18.713 3.169 31.410 1.00 96.31 185 LYS A C 1
ATOM 1400 O O . LYS A 1 185 ? -19.666 3.216 32.188 1.00 96.31 185 LYS A O 1
ATOM 1405 N N . VAL A 1 186 ? -18.114 2.017 31.112 1.00 95.56 186 VAL A N 1
ATOM 1406 C CA . VAL A 1 186 ? -18.413 0.767 31.825 1.00 95.56 186 VAL A CA 1
ATOM 1407 C C . VAL A 1 186 ? -17.806 0.809 33.224 1.00 95.56 186 VAL A C 1
ATOM 1409 O O . VAL A 1 186 ? -18.482 0.418 34.173 1.00 95.56 186 VAL A O 1
ATOM 1412 N N . GLN A 1 187 ? -16.587 1.331 33.355 1.00 94.50 187 GLN A N 1
ATOM 1413 C CA . GLN A 1 187 ? -15.918 1.524 34.634 1.00 94.50 187 GLN A CA 1
ATOM 1414 C C . GLN A 1 187 ? -16.692 2.500 35.535 1.00 94.50 187 GLN A C 1
ATOM 1416 O O . GLN A 1 187 ? -17.025 2.137 36.657 1.00 94.50 187 GLN A O 1
ATOM 1421 N N . GLU A 1 188 ? -17.103 3.664 35.025 1.00 95.88 188 GLU A N 1
ATOM 1422 C CA . GLU A 1 188 ? -17.931 4.636 35.760 1.00 95.88 188 GLU A CA 1
ATOM 1423 C C . GLU A 1 188 ? -19.244 4.012 36.257 1.00 95.88 188 GLU A C 1
ATOM 1425 O O . GLU A 1 188 ? -19.653 4.203 37.402 1.00 95.88 188 GLU A O 1
ATOM 1430 N N . LYS A 1 189 ? -19.919 3.221 35.409 1.00 95.00 189 LYS A N 1
ATOM 1431 C CA . LYS A 1 189 ? -21.141 2.502 35.807 1.00 95.00 189 LYS A CA 1
ATOM 1432 C C . LYS A 1 189 ? -20.869 1.467 36.891 1.00 95.00 189 LYS A C 1
ATOM 1434 O O . LYS A 1 189 ? -21.705 1.288 37.776 1.00 95.00 189 LYS A O 1
ATOM 1439 N N . LEU A 1 190 ? -19.744 0.760 36.810 1.00 92.38 190 LEU A N 1
ATOM 1440 C CA . LEU A 1 190 ? -19.345 -0.206 37.825 1.00 92.38 190 LEU A CA 1
ATOM 1441 C C . LEU A 1 190 ? -19.085 0.497 39.162 1.00 92.38 190 LEU A C 1
ATOM 1443 O O . LEU A 1 190 ? -19.664 0.093 40.165 1.00 92.38 190 LEU A O 1
ATOM 1447 N N . GLU A 1 191 ? -18.313 1.582 39.167 1.00 93.31 191 GLU A N 1
ATOM 1448 C CA . GLU A 1 191 ? -18.035 2.402 40.355 1.00 93.31 191 GLU A CA 1
ATOM 1449 C C . GLU A 1 191 ? -19.323 2.994 40.958 1.00 93.31 191 GLU A C 1
ATOM 1451 O O . GLU A 1 191 ? -19.547 2.937 42.172 1.00 93.31 191 GLU A O 1
ATOM 1456 N N . GLN A 1 192 ? -20.245 3.477 40.120 1.00 95.19 192 GLN A N 1
ATOM 1457 C CA . GLN A 1 192 ? -21.555 3.951 40.572 1.00 95.19 192 GLN A CA 1
ATOM 1458 C C . GLN A 1 192 ? -22.391 2.829 41.209 1.00 95.19 192 GLN A C 1
ATOM 1460 O O . GLN A 1 192 ? -23.074 3.043 42.211 1.00 95.19 192 GLN A O 1
ATOM 1465 N N . ASN A 1 193 ? -22.368 1.624 40.641 1.00 91.75 193 ASN A N 1
ATOM 1466 C CA . ASN A 1 193 ? -23.091 0.490 41.211 1.00 91.75 193 ASN A CA 1
ATOM 1467 C C . ASN A 1 193 ? -22.459 0.011 42.523 1.00 91.75 193 ASN A C 1
ATOM 1469 O O . ASN A 1 193 ? -23.195 -0.314 43.453 1.00 91.75 193 ASN A O 1
ATOM 1473 N N . LEU A 1 194 ? -21.127 0.010 42.619 1.00 89.12 194 LEU A N 1
ATOM 1474 C CA . LEU A 1 194 ? -20.404 -0.336 43.843 1.00 89.12 194 LEU A CA 1
ATOM 1475 C C . LEU A 1 194 ? -20.708 0.657 44.970 1.00 89.12 194 LEU A C 1
ATOM 1477 O O . LEU A 1 194 ? -21.134 0.235 46.040 1.00 89.12 194 LEU A O 1
ATOM 1481 N N . SER A 1 195 ? -20.634 1.964 44.712 1.00 91.06 195 SER A N 1
ATOM 1482 C CA . SER A 1 195 ? -20.979 2.992 45.713 1.00 91.06 195 SER A CA 1
ATOM 1483 C C . SER A 1 195 ? -22.444 2.923 46.174 1.00 91.06 195 SER A C 1
ATOM 1485 O O . SER A 1 195 ? -22.744 3.088 47.361 1.00 91.06 195 SER A O 1
ATOM 1487 N N . ARG A 1 196 ? -23.387 2.616 45.269 1.00 91.31 196 ARG A N 1
ATOM 1488 C CA . ARG A 1 196 ? -24.791 2.349 45.639 1.00 91.31 196 ARG A CA 1
ATOM 1489 C C . ARG A 1 196 ? -24.922 1.106 46.513 1.00 91.31 196 ARG A C 1
ATOM 1491 O O . ARG A 1 196 ? -25.662 1.138 47.496 1.00 91.31 196 ARG A O 1
ATOM 1498 N N . ALA A 1 197 ? -24.217 0.030 46.168 1.00 84.69 197 ALA A N 1
ATOM 1499 C CA . ALA A 1 197 ? -24.210 -1.197 46.953 1.00 84.69 197 ALA A CA 1
ATOM 1500 C C . ALA A 1 197 ? -23.654 -0.942 48.362 1.00 84.69 197 ALA A C 1
ATOM 1502 O O . ALA A 1 197 ? -24.302 -1.313 49.338 1.00 84.69 197 ALA A O 1
ATOM 1503 N N . GLU A 1 198 ? -22.536 -0.227 48.486 1.00 86.31 198 GLU A N 1
ATOM 1504 C CA . GLU A 1 198 ? -21.947 0.176 49.770 1.00 86.31 198 GLU A CA 1
ATOM 1505 C C . GLU A 1 198 ? -22.919 1.010 50.609 1.00 86.31 198 GLU A C 1
ATOM 1507 O O . GLU A 1 198 ? -23.149 0.701 51.778 1.00 86.31 198 GLU A O 1
ATOM 1512 N N . THR A 1 199 ? -23.573 2.004 50.000 1.00 89.88 199 THR A N 1
ATOM 1513 C CA . THR A 1 199 ? -24.584 2.830 50.681 1.00 89.88 199 THR A CA 1
ATOM 1514 C C . THR A 1 199 ? -25.760 1.981 51.174 1.00 89.88 199 THR A C 1
ATOM 1516 O O . THR A 1 199 ? -26.221 2.143 52.303 1.00 89.88 199 THR A O 1
ATOM 1519 N N . SER A 1 200 ? -26.238 1.037 50.355 1.00 87.19 200 SER A N 1
ATOM 1520 C CA . SER A 1 200 ? -27.328 0.132 50.739 1.00 87.19 200 SER A CA 1
ATOM 1521 C C . SER A 1 200 ? -26.926 -0.837 51.856 1.00 87.19 200 SER A C 1
ATOM 1523 O O . SER A 1 200 ? -27.711 -1.075 52.770 1.00 87.19 200 SER A O 1
ATOM 1525 N N . MET A 1 201 ? -25.688 -1.338 51.837 1.00 82.44 201 MET A N 1
ATOM 1526 C CA . MET A 1 201 ? -25.136 -2.191 52.890 1.00 82.44 201 MET A CA 1
ATOM 1527 C C . MET A 1 201 ? -25.001 -1.427 54.210 1.00 82.44 201 MET A C 1
ATOM 1529 O O . MET A 1 201 ? -25.383 -1.950 55.255 1.00 82.44 201 MET A O 1
ATOM 1533 N N . ALA A 1 202 ? -24.531 -0.177 54.166 1.00 83.75 202 ALA A N 1
ATOM 1534 C CA . ALA A 1 202 ? -24.467 0.691 55.339 1.00 83.75 202 ALA A CA 1
ATOM 1535 C C . ALA A 1 202 ? -25.866 0.974 55.915 1.00 83.75 202 ALA A C 1
ATOM 1537 O O . ALA A 1 202 ? -26.063 0.900 57.127 1.00 83.75 202 ALA A O 1
ATOM 1538 N N . ALA A 1 203 ? -26.861 1.222 55.055 1.00 86.44 203 ALA A N 1
ATOM 1539 C CA . ALA A 1 203 ? -28.246 1.403 55.483 1.00 86.44 203 ALA A CA 1
ATOM 1540 C C . ALA A 1 203 ? -28.816 0.137 56.148 1.00 86.44 203 ALA A C 1
ATOM 1542 O O . ALA A 1 203 ? -29.451 0.235 57.193 1.00 86.44 203 ALA A O 1
ATOM 1543 N N . LEU A 1 204 ? -28.554 -1.052 55.593 1.00 83.62 204 LEU A N 1
ATOM 1544 C CA . LEU A 1 204 ? -28.979 -2.325 56.191 1.00 83.62 204 LEU A CA 1
ATOM 1545 C C . LEU A 1 204 ? -28.328 -2.583 57.556 1.00 83.62 204 LEU A C 1
ATOM 1547 O O . LEU A 1 204 ? -28.976 -3.149 58.435 1.00 83.62 204 LEU A O 1
ATOM 1551 N N . ALA A 1 205 ? -27.078 -2.158 57.745 1.00 82.06 205 ALA A N 1
ATOM 1552 C CA . ALA A 1 205 ? -26.380 -2.271 59.024 1.00 82.06 205 ALA A CA 1
ATOM 1553 C C . ALA A 1 205 ? -26.948 -1.312 60.086 1.00 82.06 205 ALA A C 1
ATOM 1555 O O . ALA A 1 205 ? -26.961 -1.637 61.268 1.00 82.06 205 ALA A O 1
ATOM 1556 N N . ALA A 1 206 ? -27.462 -0.149 59.672 1.00 84.25 206 ALA A N 1
ATOM 1557 C CA . ALA A 1 206 ? -28.048 0.838 60.579 1.00 84.25 206 ALA A CA 1
ATOM 1558 C C . ALA A 1 206 ? -29.458 0.465 61.083 1.00 84.25 206 ALA A C 1
ATOM 1560 O O . ALA A 1 206 ? -29.926 1.030 62.073 1.00 84.25 206 ALA A O 1
ATOM 1561 N N . VAL A 1 207 ? -30.159 -0.464 60.422 1.00 84.19 207 VAL A N 1
ATOM 1562 C CA . VAL A 1 207 ? -31.505 -0.886 60.837 1.00 84.19 207 VAL A CA 1
ATOM 1563 C C . VAL A 1 207 ? -31.410 -2.027 61.849 1.00 84.19 207 VAL A C 1
ATOM 1565 O O . VAL A 1 207 ? -31.094 -3.166 61.495 1.00 84.19 207 VAL A O 1
ATOM 1568 N N . ALA A 1 208 ? -31.745 -1.727 63.106 1.00 80.12 208 ALA A N 1
ATOM 1569 C CA . ALA A 1 208 ? -31.847 -2.721 64.169 1.00 80.12 208 ALA A CA 1
ATOM 1570 C C . ALA A 1 208 ? -32.966 -3.737 63.880 1.00 80.12 208 ALA A C 1
ATOM 1572 O O . ALA A 1 208 ? -34.080 -3.376 63.482 1.00 80.12 208 ALA A O 1
ATOM 1573 N N . LEU A 1 209 ? -32.684 -5.020 64.109 1.00 77.62 209 LEU A N 1
ATOM 1574 C CA . LEU A 1 209 ? -33.688 -6.078 64.021 1.00 77.62 209 LEU A CA 1
ATOM 1575 C C . LEU A 1 209 ? -34.745 -5.911 65.120 1.00 77.62 209 LEU A C 1
ATOM 1577 O O . LEU A 1 209 ? -34.457 -5.442 66.219 1.00 77.62 209 LEU A O 1
ATOM 1581 N N . ARG A 1 210 ? -35.988 -6.327 64.842 1.00 78.62 210 ARG A N 1
ATOM 1582 C CA . ARG A 1 210 ? -37.031 -6.385 65.880 1.00 78.62 210 ARG A CA 1
ATOM 1583 C C . ARG A 1 210 ? -36.590 -7.335 67.009 1.00 78.62 210 ARG A C 1
ATOM 1585 O O . ARG A 1 210 ? -36.038 -8.384 66.685 1.00 78.62 210 ARG A O 1
ATOM 1592 N N . PRO A 1 211 ? -36.923 -7.064 68.288 1.00 74.38 211 PRO A N 1
ATOM 1593 C CA . PRO A 1 211 ? -36.439 -7.849 69.434 1.00 74.38 211 PRO A CA 1
ATOM 1594 C C . PRO A 1 211 ? -36.708 -9.358 69.344 1.00 74.38 211 PRO A C 1
ATOM 1596 O O . PRO A 1 211 ? -35.906 -10.162 69.794 1.00 74.38 211 PRO A O 1
ATOM 1599 N N . ALA A 1 212 ? -37.811 -9.760 68.703 1.00 73.00 212 ALA A N 1
ATOM 1600 C CA . ALA A 1 212 ? -38.167 -11.168 68.503 1.00 73.00 212 ALA A CA 1
ATOM 1601 C C . ALA A 1 212 ? -37.269 -11.924 67.497 1.00 73.00 212 ALA A C 1
ATOM 1603 O O . ALA A 1 212 ? -37.345 -13.145 67.414 1.00 73.00 212 ALA A O 1
ATOM 1604 N N . LEU A 1 213 ? -36.470 -11.209 66.700 1.00 66.69 213 LEU A N 1
ATOM 1605 C CA . LEU A 1 213 ? -35.572 -11.754 65.674 1.00 66.69 213 LEU A CA 1
ATOM 1606 C C . LEU A 1 213 ? -34.090 -11.514 66.002 1.00 66.69 213 LEU A C 1
ATOM 1608 O O . LEU A 1 213 ? -33.226 -11.917 65.223 1.00 66.69 213 LEU A O 1
ATOM 1612 N N . GLN A 1 214 ? -33.802 -10.851 67.124 1.00 75.06 214 GLN A N 1
ATOM 1613 C CA . GLN A 1 214 ? -32.444 -10.651 67.615 1.00 75.06 214 GLN A CA 1
ATOM 1614 C C . GLN A 1 214 ? -31.923 -11.958 68.225 1.00 75.06 214 GLN A C 1
ATOM 1616 O O . GLN A 1 214 ? -32.626 -12.637 68.973 1.00 75.06 214 GLN A O 1
ATOM 1621 N N . GLY A 1 215 ? -30.691 -12.322 67.885 1.00 75.38 215 GLY A N 1
ATOM 1622 C CA . GLY A 1 215 ? -29.968 -13.457 68.465 1.00 75.38 215 GLY A CA 1
ATOM 1623 C C . GLY A 1 215 ? -28.562 -13.028 68.879 1.00 75.38 215 GLY A C 1
ATOM 1624 O O . GLY A 1 215 ? -28.164 -11.907 68.582 1.00 75.38 215 GLY A O 1
ATOM 1625 N N . SER A 1 216 ? -27.784 -13.914 69.511 1.00 70.25 216 SER A N 1
ATOM 1626 C CA . SER A 1 216 ? -26.437 -13.578 70.021 1.00 70.25 216 SER A CA 1
ATOM 1627 C C . SER A 1 216 ? -25.438 -13.114 68.950 1.00 70.25 216 SER A C 1
ATOM 1629 O O . SER A 1 216 ? -24.411 -12.550 69.296 1.00 70.25 216 SER A O 1
ATOM 1631 N N . GLU A 1 217 ? -25.727 -13.358 67.668 1.00 70.25 217 GLU A N 1
ATOM 1632 C CA . GLU A 1 217 ? -24.889 -12.970 66.521 1.00 70.25 217 GLU A CA 1
ATOM 1633 C C . GLU A 1 217 ? -25.655 -12.154 65.458 1.00 70.25 217 GLU A C 1
ATOM 1635 O O . GLU A 1 217 ? -25.158 -11.951 64.352 1.00 70.25 217 GLU A O 1
ATOM 1640 N N . ARG A 1 218 ? -26.899 -11.731 65.734 1.00 72.25 218 ARG A N 1
ATOM 1641 C CA . ARG A 1 218 ? -27.761 -11.036 64.758 1.00 72.25 218 ARG A CA 1
ATOM 1642 C C . ARG A 1 218 ? -28.426 -9.834 65.404 1.00 72.25 218 ARG A C 1
ATOM 1644 O O . ARG A 1 218 ? -29.448 -9.977 66.075 1.00 72.25 218 ARG A O 1
ATOM 1651 N N . GLU A 1 219 ? -27.859 -8.660 65.161 1.00 73.88 219 GLU A N 1
ATOM 1652 C CA . GLU A 1 219 ? -28.319 -7.401 65.755 1.00 73.88 219 GLU A CA 1
ATOM 1653 C C . GLU A 1 219 ? -28.950 -6.476 64.706 1.00 73.88 219 GLU A C 1
ATOM 1655 O O . GLU A 1 219 ? -29.939 -5.788 64.984 1.00 73.88 219 GLU A O 1
ATOM 1660 N N . SER A 1 220 ? -28.445 -6.518 63.469 1.00 77.38 220 SER A N 1
ATOM 1661 C CA . SER A 1 220 ? -28.874 -5.664 62.362 1.00 77.38 220 SER A CA 1
ATOM 1662 C C . SER A 1 220 ? -29.431 -6.452 61.175 1.00 77.38 220 SER A C 1
ATOM 1664 O O . SER A 1 220 ? -29.174 -7.644 60.989 1.00 77.38 220 SER A O 1
ATOM 1666 N N . LEU A 1 221 ? -30.186 -5.772 60.311 1.00 75.44 221 LEU A N 1
ATOM 1667 C CA . LEU A 1 221 ? -30.715 -6.359 59.075 1.00 75.44 221 LEU A CA 1
ATOM 1668 C C . LEU A 1 221 ? -29.602 -6.829 58.119 1.00 75.44 221 LEU A C 1
ATOM 1670 O O . LEU A 1 221 ? -29.814 -7.778 57.365 1.00 75.44 221 LEU A O 1
ATOM 1674 N N . ALA A 1 222 ? -28.408 -6.231 58.188 1.00 76.19 222 ALA A N 1
ATOM 1675 C CA . ALA A 1 222 ? -27.230 -6.675 57.440 1.00 76.19 222 ALA A CA 1
ATOM 1676 C C . ALA A 1 222 ? -26.724 -8.071 57.854 1.00 76.19 222 ALA A C 1
ATOM 1678 O O . ALA A 1 222 ? -26.086 -8.749 57.045 1.00 76.19 222 ALA A O 1
ATOM 1679 N N . ASP A 1 223 ? -27.032 -8.523 59.072 1.00 72.50 223 ASP A N 1
ATOM 1680 C CA . ASP A 1 223 ? -26.629 -9.839 59.592 1.00 72.50 223 ASP A CA 1
ATOM 1681 C C . ASP A 1 223 ? -27.572 -10.958 59.125 1.00 72.50 223 ASP A C 1
ATOM 1683 O O . ASP A 1 223 ? -27.240 -12.142 59.179 1.00 72.50 223 ASP A O 1
ATOM 1687 N N . ALA A 1 224 ? -28.744 -10.586 58.600 1.00 71.06 224 ALA A N 1
ATOM 1688 C CA . ALA A 1 224 ? -29.686 -11.499 57.958 1.00 71.06 224 ALA A CA 1
ATOM 1689 C C . ALA A 1 224 ? -29.424 -11.675 56.447 1.00 71.06 224 ALA A C 1
ATOM 1691 O O . ALA A 1 224 ? -30.021 -12.550 55.816 1.00 71.06 224 ALA A O 1
ATOM 1692 N N . VAL A 1 225 ? -28.542 -10.863 55.849 1.00 69.12 225 VAL A N 1
ATOM 1693 C CA . VAL A 1 225 ? -28.194 -10.959 54.423 1.00 69.12 225 VAL A CA 1
ATOM 1694 C C . VAL A 1 225 ? -27.224 -12.130 54.210 1.00 69.12 225 VAL A C 1
ATOM 1696 O O . VAL A 1 225 ? -26.183 -12.182 54.864 1.00 69.12 225 VAL A O 1
ATOM 1699 N N . PRO A 1 226 ? -27.490 -13.063 53.275 1.00 68.62 226 PRO A N 1
ATOM 1700 C CA . PRO A 1 226 ? -26.627 -14.220 53.037 1.00 68.62 226 PRO A CA 1
ATOM 1701 C C . PRO A 1 226 ? -25.298 -13.817 52.368 1.00 68.62 226 PRO A C 1
ATOM 1703 O O . PRO A 1 226 ? -25.138 -13.898 51.146 1.00 68.62 226 PRO A O 1
ATOM 1706 N N . ARG A 1 227 ? -24.320 -13.405 53.188 1.00 67.31 227 ARG A N 1
ATOM 1707 C CA . ARG A 1 227 ? -22.977 -12.956 52.767 1.00 67.31 227 ARG A CA 1
ATOM 1708 C C . ARG A 1 227 ? -22.215 -14.011 51.965 1.00 67.31 227 ARG A C 1
ATOM 1710 O O . ARG A 1 227 ? -21.470 -13.662 51.055 1.00 67.31 227 ARG A O 1
ATOM 1717 N N . GLU A 1 228 ? -22.461 -15.296 52.214 1.00 66.88 228 GLU A N 1
ATOM 1718 C CA . GLU A 1 228 ? -21.849 -16.399 51.461 1.00 66.88 228 GLU A CA 1
ATOM 1719 C C . GLU A 1 228 ? -22.162 -16.359 49.961 1.00 66.88 228 GLU A C 1
ATOM 1721 O O . GLU A 1 228 ? -21.312 -16.693 49.138 1.00 66.88 228 GLU A O 1
ATOM 1726 N N . ARG A 1 229 ? -23.375 -15.937 49.579 1.00 65.50 229 ARG A N 1
ATOM 1727 C CA . ARG A 1 229 ? -23.766 -15.847 48.164 1.00 65.50 229 ARG A CA 1
ATOM 1728 C C . ARG A 1 229 ? -23.043 -14.701 47.461 1.00 65.50 229 ARG A C 1
ATOM 1730 O O . ARG A 1 229 ? -22.639 -14.853 46.312 1.00 65.50 229 ARG A O 1
ATOM 1737 N N . ILE A 1 230 ? -22.855 -13.591 48.174 1.00 67.81 230 ILE A N 1
ATOM 1738 C CA . ILE A 1 230 ? -22.135 -12.411 47.688 1.00 67.81 230 ILE A CA 1
ATOM 1739 C C . ILE A 1 230 ? -20.646 -12.739 47.538 1.00 67.81 230 ILE A C 1
ATOM 1741 O O . ILE A 1 230 ? -20.082 -12.485 46.480 1.00 67.81 230 ILE A O 1
ATOM 1745 N N . LEU A 1 231 ? -20.040 -13.390 48.537 1.00 69.88 231 LEU A N 1
ATOM 1746 C CA . LEU A 1 231 ? -18.636 -13.813 48.498 1.00 69.88 231 LEU A CA 1
ATOM 1747 C C . LEU A 1 231 ? -18.355 -14.840 47.389 1.00 69.88 231 LEU A C 1
ATOM 1749 O O . LEU A 1 231 ? -17.335 -14.744 46.712 1.00 69.88 231 LEU A O 1
ATOM 1753 N N . ARG A 1 232 ? -19.265 -15.796 47.142 1.00 72.56 232 ARG A N 1
ATOM 1754 C CA . ARG A 1 232 ? -19.135 -16.733 46.006 1.00 72.56 232 ARG A CA 1
ATOM 1755 C C . ARG A 1 232 ? -19.231 -16.019 44.656 1.00 72.56 232 ARG A C 1
ATOM 1757 O O . ARG A 1 232 ? -18.506 -16.372 43.730 1.00 72.56 232 ARG A O 1
ATOM 1764 N N . PHE A 1 233 ? -20.101 -15.016 44.539 1.00 70.25 233 PHE A N 1
ATOM 1765 C CA . PHE A 1 233 ? -20.242 -14.231 43.314 1.00 70.25 233 PHE A CA 1
ATOM 1766 C C . PHE A 1 233 ? -19.005 -13.364 43.041 1.00 70.25 233 PHE A C 1
ATOM 1768 O O . PHE A 1 233 ? -18.474 -13.398 41.933 1.00 70.25 233 PHE A O 1
ATOM 1775 N N . THR A 1 234 ? -18.498 -12.636 44.041 1.00 72.25 234 THR A N 1
ATOM 1776 C CA . THR A 1 234 ? -17.300 -11.796 43.881 1.00 72.25 234 THR A CA 1
ATOM 1777 C C . THR A 1 234 ? -16.048 -12.623 43.598 1.00 72.25 234 THR A C 1
ATOM 1779 O O . THR A 1 234 ? -15.273 -12.247 42.719 1.00 72.25 234 THR A O 1
ATOM 1782 N N . ALA A 1 235 ? -15.887 -13.782 44.246 1.00 73.50 235 ALA A N 1
ATOM 1783 C CA . ALA A 1 235 ? -14.816 -14.727 43.932 1.00 73.50 235 ALA A CA 1
ATOM 1784 C C . ALA A 1 235 ? -14.899 -15.240 42.480 1.00 73.50 235 ALA A C 1
ATOM 1786 O O . ALA A 1 235 ? -13.879 -15.326 41.800 1.00 73.50 235 ALA A O 1
ATOM 1787 N N . GLY A 1 236 ? -16.107 -15.514 41.971 1.00 71.62 236 GLY A N 1
ATOM 1788 C CA . GLY A 1 236 ? -16.319 -15.898 40.572 1.00 71.62 236 GLY A CA 1
ATOM 1789 C C . GLY A 1 236 ? -15.928 -14.799 39.579 1.00 71.62 236 GLY A C 1
ATOM 1790 O O . GLY A 1 236 ? -15.260 -15.073 38.585 1.00 71.62 236 GLY A O 1
ATOM 1791 N N . VAL A 1 237 ? -16.278 -13.541 39.864 1.00 68.81 237 VAL A N 1
ATOM 1792 C CA . VAL A 1 237 ? -15.915 -12.391 39.015 1.00 68.81 237 VAL A CA 1
ATOM 1793 C C . VAL A 1 237 ? -14.403 -12.128 39.031 1.00 68.81 237 VAL A C 1
ATOM 1795 O O . VAL A 1 237 ? -13.821 -11.862 37.982 1.00 68.81 237 VAL A O 1
ATOM 1798 N N . GLN A 1 238 ? -13.743 -12.255 40.186 1.00 67.75 238 GLN A N 1
ATOM 1799 C CA . GLN A 1 238 ? -12.283 -12.129 40.290 1.00 67.75 238 GLN A CA 1
ATOM 1800 C C . GLN A 1 238 ? -11.541 -13.267 39.570 1.00 67.75 238 GLN A C 1
ATOM 1802 O O . GLN A 1 238 ? -10.521 -13.020 38.927 1.00 67.75 238 GLN A O 1
ATOM 1807 N N . ALA A 1 239 ? -12.075 -14.492 39.606 1.00 66.06 239 ALA A N 1
ATOM 1808 C CA . ALA A 1 239 ? -11.546 -15.621 38.839 1.00 66.06 239 ALA A CA 1
ATOM 1809 C C . ALA A 1 239 ? -11.693 -15.419 37.316 1.00 66.06 239 ALA A C 1
ATOM 1811 O O . ALA A 1 239 ? -10.795 -15.763 36.553 1.00 66.06 239 ALA A O 1
ATOM 1812 N N . LEU A 1 240 ? -12.786 -14.798 36.862 1.00 57.44 240 LEU A N 1
ATOM 1813 C CA . LEU A 1 240 ? -12.985 -14.415 35.456 1.00 57.44 240 LEU A CA 1
ATOM 1814 C C . LEU A 1 240 ? -12.074 -13.259 35.006 1.00 57.44 240 LEU A C 1
ATOM 1816 O O . LEU A 1 240 ? -11.659 -13.237 33.852 1.00 57.44 240 LEU A O 1
ATOM 1820 N N . GLY A 1 241 ? -11.729 -12.326 35.900 1.00 49.19 241 GLY A N 1
ATOM 1821 C CA . GLY A 1 241 ? -10.790 -11.229 35.620 1.00 49.19 241 GLY A CA 1
ATOM 1822 C C . GLY A 1 241 ? -9.308 -11.634 35.608 1.00 49.19 241 GLY A C 1
ATOM 1823 O O . GLY A 1 241 ? -8.477 -10.877 35.116 1.00 49.19 241 GLY A O 1
ATOM 1824 N N . THR A 1 242 ? -8.973 -12.816 36.135 1.00 47.41 242 THR A N 1
ATOM 1825 C CA . THR A 1 242 ? -7.604 -13.374 36.181 1.00 47.41 242 THR A CA 1
ATOM 1826 C C . THR A 1 242 ? -7.379 -14.518 35.191 1.00 47.41 242 THR A C 1
ATOM 1828 O O . THR A 1 242 ? -6.244 -14.964 35.017 1.00 47.41 242 THR A O 1
ATOM 1831 N N . ALA A 1 243 ? -8.426 -14.973 34.499 1.00 44.00 243 ALA A N 1
ATOM 1832 C CA . ALA A 1 243 ? -8.290 -15.933 33.417 1.00 44.00 243 ALA A CA 1
ATOM 1833 C C . ALA A 1 243 ? -7.616 -15.256 32.204 1.00 44.00 243 ALA A C 1
ATOM 1835 O O . ALA A 1 243 ? -8.103 -14.222 31.736 1.00 44.00 243 ALA A O 1
ATOM 1836 N N . PRO A 1 244 ? -6.508 -15.805 31.668 1.00 43.47 244 PRO A N 1
ATOM 1837 C CA . PRO A 1 244 ? -5.907 -15.280 30.451 1.00 43.47 244 PRO A CA 1
ATOM 1838 C C . PRO A 1 244 ? -6.940 -15.358 29.327 1.00 43.47 244 PRO A C 1
ATOM 1840 O O . PRO A 1 244 ? -7.636 -16.368 29.201 1.00 43.47 244 PRO A O 1
ATOM 1843 N N . ALA A 1 245 ? -7.033 -14.289 28.530 1.00 47.56 245 ALA A N 1
ATOM 1844 C CA . ALA A 1 245 ? -7.874 -14.207 27.343 1.00 47.56 245 ALA A CA 1
ATOM 1845 C C . ALA A 1 245 ? -7.553 -15.375 26.398 1.00 47.56 245 ALA A C 1
ATOM 1847 O O . ALA A 1 245 ? -6.666 -15.306 25.550 1.00 47.56 245 ALA A O 1
ATOM 1848 N N . THR A 1 246 ? -8.254 -16.486 26.585 1.00 42.81 246 THR A N 1
ATOM 1849 C CA . THR A 1 246 ? -8.148 -17.671 25.753 1.00 42.81 246 THR A CA 1
ATOM 1850 C C . THR A 1 246 ? -9.113 -17.470 24.602 1.00 42.81 246 THR A C 1
ATOM 1852 O O . THR A 1 246 ? -10.321 -17.538 24.776 1.00 42.81 246 THR A O 1
ATOM 1855 N N . GLY A 1 247 ? -8.526 -17.138 23.450 1.00 39.50 247 GLY A N 1
ATOM 1856 C CA . GLY A 1 247 ? -8.995 -17.481 22.111 1.00 39.50 247 GLY A CA 1
ATOM 1857 C C . GLY A 1 247 ? -10.446 -17.154 21.773 1.00 39.50 247 GLY A C 1
ATOM 1858 O O . GLY A 1 247 ? -11.370 -17.849 22.183 1.00 39.50 247 GLY A O 1
ATOM 1859 N N . CYS A 1 248 ? -10.627 -16.188 20.872 1.00 35.81 248 CYS A N 1
ATOM 1860 C CA . CYS A 1 248 ? -11.776 -16.180 19.971 1.00 35.81 248 CYS A CA 1
ATOM 1861 C C . CYS A 1 248 ? -12.040 -17.609 19.456 1.00 35.81 248 CYS A C 1
ATOM 1863 O O . CYS A 1 248 ? -11.135 -18.183 18.841 1.00 35.81 248 CYS A O 1
ATOM 1865 N N . PRO A 1 249 ? -13.234 -18.194 19.653 1.00 39.75 249 PRO A N 1
ATOM 1866 C CA . PRO A 1 249 ? -13.583 -19.411 18.949 1.00 39.75 249 PRO A CA 1
ATOM 1867 C C . PRO A 1 249 ? -13.747 -19.041 17.476 1.00 39.75 249 PRO A C 1
ATOM 1869 O O . PRO A 1 249 ? -14.675 -18.332 17.083 1.00 39.75 249 PRO A O 1
ATOM 1872 N N . GLY A 1 250 ? -12.763 -19.467 16.686 1.00 37.28 250 GLY A N 1
ATOM 1873 C CA . GLY A 1 250 ? -12.804 -19.419 15.239 1.00 37.28 250 GLY A CA 1
ATOM 1874 C C . GLY A 1 250 ? -14.030 -20.153 14.712 1.00 37.28 250 GLY A C 1
ATOM 1875 O O . GLY A 1 250 ? -14.490 -21.139 15.289 1.00 37.28 250 GLY A O 1
ATOM 1876 N N . ALA A 1 251 ? -14.542 -19.610 13.613 1.00 37.72 251 ALA A N 1
ATOM 1877 C CA . ALA A 1 251 ? -15.606 -20.154 12.796 1.00 37.72 251 ALA A CA 1
ATOM 1878 C C . ALA A 1 251 ? -15.450 -21.669 12.612 1.00 37.72 251 ALA A C 1
ATOM 1880 O O . ALA A 1 251 ? -14.497 -22.142 11.992 1.00 37.72 251 ALA A O 1
ATOM 1881 N N . ALA A 1 252 ? -16.408 -22.416 13.155 1.00 36.94 252 ALA A N 1
ATOM 1882 C CA . ALA A 1 252 ? -16.615 -23.796 12.775 1.00 36.94 252 ALA A CA 1
ATOM 1883 C C . ALA A 1 252 ? -17.100 -23.829 11.320 1.00 36.94 252 ALA A C 1
ATOM 1885 O O . ALA A 1 252 ? -18.054 -23.152 10.940 1.00 36.94 252 ALA A O 1
ATOM 1886 N N . SER A 1 253 ? -16.386 -24.618 10.532 1.00 44.16 253 SER A N 1
ATOM 1887 C CA . SER A 1 253 ? -16.734 -25.100 9.205 1.00 44.16 253 SER A CA 1
ATOM 1888 C C . SER A 1 253 ? -18.147 -25.691 9.142 1.00 44.16 253 SER A C 1
ATOM 1890 O O . SER A 1 253 ? -18.452 -26.613 9.900 1.00 44.16 253 SER A O 1
ATOM 1892 N N . GLU A 1 254 ? -18.944 -25.274 8.161 1.00 35.44 254 GLU A N 1
ATOM 1893 C CA . GLU A 1 254 ? -20.005 -26.114 7.597 1.00 35.44 254 GLU A CA 1
ATOM 1894 C C . GLU A 1 254 ? -19.629 -26.474 6.153 1.00 35.44 254 GLU A C 1
ATOM 1896 O O . GLU A 1 254 ? -19.307 -25.573 5.374 1.00 35.44 254 GLU A O 1
ATOM 1901 N N . PRO A 1 255 ? -19.650 -27.764 5.773 1.00 54.88 255 PRO A N 1
ATOM 1902 C CA . PRO A 1 255 ? -19.548 -28.171 4.384 1.00 54.88 255 PRO A CA 1
ATOM 1903 C C . PRO A 1 255 ? -20.951 -28.270 3.773 1.00 54.88 255 PRO A C 1
ATOM 1905 O O . PRO A 1 255 ? -21.779 -29.043 4.261 1.00 54.88 255 PRO A O 1
ATOM 1908 N N . ARG A 1 256 ? -21.190 -27.547 2.676 1.00 43.91 256 ARG A N 1
ATOM 1909 C CA . ARG A 1 256 ? -22.100 -27.946 1.593 1.00 43.91 256 ARG A CA 1
ATOM 1910 C C . ARG A 1 256 ? -21.583 -27.424 0.264 1.00 43.91 256 ARG A C 1
ATOM 1912 O O . ARG A 1 256 ? -21.225 -26.230 0.217 1.00 43.91 256 ARG A O 1
#

InterPro domains:
  IPR040040 Autophagy-related protein 11 [PTHR13222] (2-230)